Protein AF-A0A8J8E7D7-F1 (afdb_monomer)

pLDDT: mean 81.4, std 17.58, range [31.66, 97.69]

Radius of gyration: 29.43 Å; Cα contacts (8 Å, |Δi|>4): 633; chains: 1; bounding box: 63×83×94 Å

Solvent-accessible surface area (backbone atoms only — not comparable to full-atom values): 19821 Å² total; per-residue (Å²): 113,73,73,61,54,56,54,53,53,54,53,59,61,66,70,66,68,88,71,88,68,68,62,49,76,43,51,42,50,39,69,47,90,50,77,47,55,27,20,50,80,32,39,31,34,33,37,29,37,43,34,43,35,30,40,33,26,72,36,95,54,68,45,78,47,79,54,68,79,78,43,22,33,36,42,66,54,91,89,49,51,37,33,38,45,58,37,51,45,98,81,36,51,76,46,75,50,70,30,69,59,26,60,79,62,41,55,94,92,42,63,43,49,75,37,49,48,65,35,71,47,43,34,38,39,29,28,47,84,56,49,42,46,75,42,79,46,51,64,78,82,50,74,50,55,65,42,75,35,63,39,36,41,33,26,48,79,36,34,80,75,48,74,42,66,34,74,90,59,71,94,88,59,95,73,63,75,79,92,68,58,50,73,31,53,74,60,43,81,41,39,66,60,73,76,50,73,63,84,49,87,42,54,42,77,47,34,39,38,35,42,39,37,38,37,39,34,26,54,79,23,56,83,29,72,66,57,81,53,70,48,65,30,18,41,52,55,59,68,43,52,74,76,38,52,74,46,77,57,37,64,75,61,71,41,40,43,56,47,41,61,68,41,52,54,26,59,73,68,72,42,81,65,81,76,84,69,78,79,77,77,75,76,78,87,59,90,84,64,85,88,61,66,46,49,98,86,69,52,72,53,76,76,75,79,80,74,78,70,72,79,81,82,66,89,72,47,54,23,35,75,44,76,46,46,39,69,50,66,44,32,32,32,40,39,36,65,59,82,68,85,123

Foldseek 3Di:
DVVVVVVVVVVVVVVPDDDPFDKDKQFAFDADQLGFTDHRQQKWKWKKWKKKWKKWFQDQAKDWDFDDLLKWKWWPDDPRQFTKDWAQDPNNDIDIDGGPVQVVQDDPPTGTDMDGHGDITIMIIIRDPRSIDIFQWAHDADLQGQAQRWGMWIDTQLHTDDTDGDHPDDPPDPDRDDDDAEATGDADEDEPCNNRVPPDPRMDTFKMKIKMKMKMWSRSQAVGDVLPDKDWHKYFDRYHYPQKDKDDKPPDFPAKPLCCVQPVVCVVVVHDGPDPPPPPPPDPPPVPDDPDCADPVRDRNPDPPPPPPPPCSDDIGGMHTDIDRTMDMIMMMIIHGPVPPD

Secondary structure (DSSP, 8-state):
-HHHHHHHHHHHHHS-------EEEEESSEEETTTEEE-TTSEEEEEEEEEEEEEEE-SSS-EEEE--TTSEEEE-STTS--EEEEEE-TTS-EEEEE-HHHHTT-BTTB-EEEE-TT-EEEEEEEE-GGG-EEE-PPPP--TTTTTT-EEEEEEETTEEEEEEE-----TT-S--------B---PEEE-HHHH-----TTEEEEEEEEEEEEEEEEHHHHS-SS----EEEEEE-SEEESSSEEEEEESPPSEEHHHIIIIIHHHHTTPPPPP-----------TT----SB-TTS-BPPPPP------------EEEEEEESSEEEEEEEEEEETTS--

Sequence (342 aa):
MRRLLSILLLFTLLLSFPAFSLAQDYTLPGTLPGGMSYNNIGLLGEIMVDFNVTLVNTAPYPKYVLVNPRYDFRVLRGNGSEYLYNYRAPDGEIRGVVSRGLLSKSVNYLVGFWLAPYETVVVNFRITENASYTVPLLDYNSPCGDVGRLTKLTYSNGTLVSAVLNDNGGLDKLVCGSVYPQLINKPTFLSVRSMFPLLDRNIKVLKYEGLVDFRITNVPNYENDDKLFHVFFAVAQPIIFLDGRTYGYTPNYTMTYQEYLHKFVLEYSGNSGPERKAVNVTMPENSLFKLTNTLISGVKVGSPVKVERKPYNGPNFPVWVVFMGDRIDITYRVSWNNNSGR

Nearest PDB structures (foldseek):
  1cjd-assembly1_C  TM=1.864E-01  e=4.674E-01  Enterobacteria phage PRD1
  1gw8-assembly1_A-50  TM=2.367E-01  e=1.266E+00  Enterobacteria phage PRD1
  6q5u-assembly1_C  TM=1.565E-01  e=8.128E-01  Enterobacteria phage PR772
  2w46-assembly1_A  TM=1.579E-01  e=6.885E-01  Cellvibrio japonicus

Structure (mmCIF, N/CA/C/O backbone):
data_AF-A0A8J8E7D7-F1
#
_entry.id   AF-A0A8J8E7D7-F1
#
loop_
_atom_site.group_PDB
_atom_site.id
_atom_site.type_symbol
_atom_site.label_atom_id
_atom_site.label_alt_id
_atom_site.label_comp_id
_atom_site.label_asym_id
_atom_site.label_entity_id
_atom_site.label_seq_id
_atom_site.pdbx_PDB_ins_code
_atom_site.Cartn_x
_atom_site.Cartn_y
_atom_site.Cartn_z
_atom_site.occupancy
_atom_site.B_iso_or_equiv
_atom_site.auth_seq_id
_atom_site.auth_comp_id
_atom_site.auth_asym_id
_atom_site.auth_atom_id
_atom_site.pdbx_PDB_model_num
ATOM 1 N N . MET A 1 1 ? -25.289 -39.201 -50.300 1.00 52.03 1 MET A N 1
ATOM 2 C CA . MET A 1 1 ? -25.187 -38.786 -48.878 1.00 52.03 1 MET A CA 1
ATOM 3 C C . MET A 1 1 ? -23.752 -38.679 -48.348 1.00 52.03 1 MET A C 1
ATOM 5 O O . MET A 1 1 ? -23.483 -37.716 -47.650 1.00 52.03 1 MET A O 1
ATOM 9 N N . ARG A 1 2 ? -22.800 -39.566 -48.697 1.00 51.12 2 ARG A N 1
ATOM 10 C CA . ARG A 1 2 ? -21.407 -39.488 -48.187 1.00 51.12 2 ARG A CA 1
ATOM 11 C C . ARG A 1 2 ? -20.642 -38.191 -48.518 1.00 51.12 2 ARG A C 1
ATOM 13 O O . ARG A 1 2 ? -19.908 -37.712 -47.670 1.00 51.12 2 ARG A O 1
ATOM 20 N N . ARG A 1 3 ? -20.852 -37.579 -49.694 1.00 53.19 3 ARG A N 1
ATOM 21 C CA . ARG A 1 3 ? -20.178 -36.315 -50.073 1.00 53.19 3 ARG A CA 1
ATOM 22 C C . ARG A 1 3 ? -20.675 -35.075 -49.313 1.00 53.19 3 ARG A C 1
ATOM 24 O O . ARG A 1 3 ? -19.891 -34.167 -49.089 1.00 53.19 3 ARG A O 1
ATOM 31 N N . LEU A 1 4 ? -21.940 -35.054 -48.884 1.00 54.06 4 LEU A N 1
ATOM 32 C CA . LEU A 1 4 ? -22.502 -33.957 -48.079 1.00 54.06 4 LEU A CA 1
ATOM 33 C C . LEU A 1 4 ? -21.987 -33.997 -46.634 1.00 54.06 4 LEU A C 1
ATOM 35 O O . LEU A 1 4 ? -21.711 -32.952 -46.057 1.00 54.06 4 LEU A O 1
ATOM 39 N N . LEU A 1 5 ? -21.776 -35.200 -46.086 1.00 54.19 5 LEU A N 1
ATOM 40 C CA . LEU A 1 5 ? -21.228 -35.380 -44.740 1.00 54.19 5 LEU A CA 1
ATOM 41 C C . LEU A 1 5 ? -19.761 -34.923 -44.644 1.00 54.19 5 LEU A C 1
ATOM 43 O O . LEU A 1 5 ? -19.374 -34.321 -43.651 1.00 54.19 5 LEU A O 1
ATOM 47 N N . SER A 1 6 ? -18.958 -35.154 -45.691 1.00 54.75 6 SER A N 1
ATOM 48 C CA . SER A 1 6 ? -17.548 -34.733 -45.733 1.00 54.75 6 SER A CA 1
ATOM 49 C C . SER A 1 6 ? -17.367 -33.216 -45.835 1.00 54.75 6 SER A C 1
ATOM 51 O O . SER A 1 6 ? -16.409 -32.687 -45.284 1.00 54.75 6 SER A O 1
ATOM 53 N N . ILE A 1 7 ? -18.287 -32.508 -46.500 1.00 57.66 7 ILE A N 1
ATOM 54 C CA . ILE A 1 7 ? -18.253 -31.038 -46.597 1.00 57.66 7 ILE A CA 1
ATOM 55 C C . ILE A 1 7 ? -18.718 -30.406 -45.278 1.00 57.66 7 ILE A C 1
ATOM 57 O O . ILE A 1 7 ? -18.124 -29.429 -44.827 1.00 57.66 7 ILE A O 1
ATOM 61 N N . LEU A 1 8 ? -19.718 -31.002 -44.617 1.00 55.16 8 LEU A N 1
ATOM 62 C CA . LEU A 1 8 ? -20.184 -30.558 -43.301 1.00 55.16 8 LEU A CA 1
ATOM 63 C C . LEU A 1 8 ? -19.096 -30.730 -42.224 1.00 55.16 8 LEU A C 1
ATOM 65 O O . LEU A 1 8 ? -18.903 -29.833 -41.410 1.00 55.16 8 LEU A O 1
ATOM 69 N N . LEU A 1 9 ? -18.339 -31.837 -42.272 1.00 55.06 9 LEU A N 1
ATOM 70 C CA . LEU A 1 9 ? -17.216 -32.100 -41.362 1.00 55.06 9 LEU A CA 1
ATOM 71 C C . LEU A 1 9 ? -16.039 -31.134 -41.564 1.00 55.06 9 LEU A C 1
ATOM 73 O O . LEU A 1 9 ? -15.409 -30.734 -40.586 1.00 55.06 9 LEU A O 1
ATOM 77 N N . LEU A 1 10 ? -15.772 -30.716 -42.807 1.00 54.97 10 LEU A N 1
ATOM 78 C CA . LEU A 1 10 ? -14.751 -29.706 -43.104 1.00 54.97 10 LEU A CA 1
ATOM 79 C C . LEU A 1 10 ? -15.161 -28.318 -42.574 1.00 54.97 10 LEU A C 1
ATOM 81 O O . LEU A 1 10 ? -14.324 -27.585 -42.057 1.00 54.97 10 LEU A O 1
ATOM 85 N N . PHE A 1 11 ? -16.456 -27.982 -42.635 1.00 53.12 11 PHE 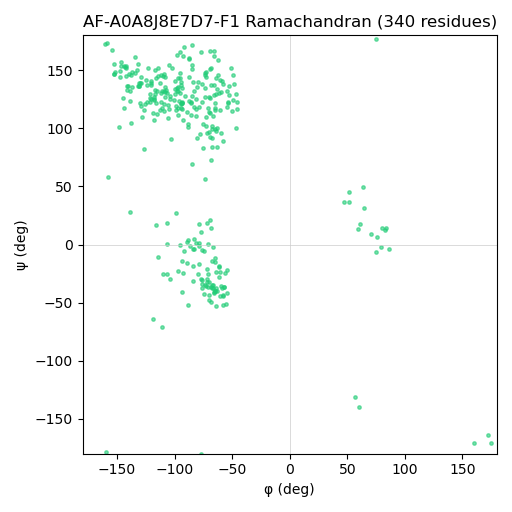A N 1
ATOM 86 C CA . PHE A 1 11 ? -16.992 -26.723 -42.104 1.00 53.12 11 PHE A CA 1
ATOM 87 C C . PHE A 1 11 ? -17.003 -26.684 -40.568 1.00 53.12 11 PHE A C 1
ATOM 89 O O . PHE A 1 11 ? -16.694 -25.648 -39.985 1.00 53.12 11 PHE A O 1
ATOM 96 N N . THR A 1 12 ? -17.276 -27.808 -39.896 1.00 54.78 12 THR A N 1
ATOM 97 C CA . THR A 1 12 ? -17.170 -27.892 -38.427 1.00 54.78 12 THR A CA 1
ATOM 98 C C . THR A 1 12 ? -15.726 -27.854 -37.924 1.00 54.78 12 THR A C 1
ATOM 100 O O . THR A 1 12 ? -15.502 -27.397 -36.809 1.00 54.78 12 THR A O 1
ATOM 103 N N . LEU A 1 13 ? -14.744 -28.267 -38.740 1.00 48.81 13 LEU A N 1
ATOM 104 C CA . LEU A 1 13 ? -13.317 -28.168 -38.400 1.00 48.81 13 LEU A CA 1
ATOM 105 C C . LEU A 1 13 ? -12.743 -26.754 -38.628 1.00 48.81 13 LEU A C 1
ATOM 107 O O . LEU A 1 13 ? -11.779 -26.362 -37.982 1.00 48.81 13 LEU A O 1
ATOM 111 N N . LEU A 1 14 ? -13.338 -25.970 -39.536 1.00 47.16 14 LEU A N 1
ATOM 112 C CA . LEU A 1 14 ? -12.972 -24.564 -39.772 1.00 47.16 14 LEU A CA 1
ATOM 113 C C . LEU A 1 14 ? -13.654 -23.592 -38.792 1.00 47.16 14 LEU A C 1
ATOM 115 O O . LEU A 1 14 ? -13.173 -22.479 -38.605 1.00 47.16 14 LEU A O 1
ATOM 119 N N . LEU A 1 15 ? -14.734 -24.014 -38.126 1.00 46.53 15 LEU A N 1
ATOM 120 C CA . LEU A 1 15 ? -15.390 -23.270 -37.040 1.00 46.53 15 LEU A CA 1
ATOM 121 C C . LEU A 1 15 ? -14.783 -23.546 -35.651 1.00 46.53 15 LEU A C 1
ATOM 123 O O . LEU A 1 15 ? -15.207 -22.936 -34.674 1.00 46.53 15 LEU A O 1
ATOM 127 N N . SER A 1 16 ? -13.777 -24.422 -35.551 1.00 39.81 16 SER A N 1
ATOM 128 C CA . SER A 1 16 ? -13.041 -24.703 -34.311 1.00 39.81 16 SER A CA 1
ATOM 129 C C . SER A 1 16 ? -11.707 -23.955 -34.205 1.00 39.81 16 SER A C 1
ATOM 131 O O . SER A 1 16 ? -10.795 -24.441 -33.542 1.00 39.81 16 SER A O 1
ATOM 133 N N . PHE A 1 17 ? -11.566 -22.790 -34.843 1.00 39.66 17 PHE A N 1
ATOM 134 C CA . PHE A 1 17 ? -10.469 -21.861 -34.556 1.00 39.66 17 PHE A CA 1
ATOM 135 C C . PHE A 1 17 ? -10.873 -20.909 -33.420 1.00 39.66 17 PHE A C 1
ATOM 137 O O . PHE A 1 17 ? -11.599 -19.947 -33.675 1.00 39.66 17 PHE A O 1
ATOM 144 N N . PRO A 1 18 ? -10.390 -21.083 -32.178 1.00 46.25 18 PRO A N 1
ATOM 145 C CA . PRO A 1 18 ? -10.288 -19.973 -31.256 1.00 46.25 18 PRO A CA 1
ATOM 146 C C . PRO A 1 18 ? -8.920 -19.329 -31.486 1.00 46.25 18 PRO A C 1
ATOM 148 O O . PRO A 1 18 ? -7.906 -19.842 -31.031 1.00 46.25 18 PRO A O 1
ATOM 151 N N . ALA A 1 19 ? -8.865 -18.220 -32.214 1.00 41.50 19 ALA A N 1
ATOM 152 C CA . ALA A 1 19 ? -7.701 -17.338 -32.155 1.00 41.50 19 ALA A CA 1
ATOM 153 C C . ALA A 1 19 ? -8.077 -15.932 -32.621 1.00 41.50 19 ALA A C 1
ATOM 155 O O . ALA A 1 19 ? -7.485 -15.382 -33.545 1.00 41.50 19 ALA A O 1
ATOM 156 N N . PHE A 1 20 ? -9.049 -15.310 -31.953 1.00 40.56 20 PHE A N 1
ATOM 157 C CA . PHE A 1 20 ? -8.938 -13.866 -31.781 1.00 40.56 20 PHE A CA 1
ATOM 158 C C . PHE A 1 20 ? -7.746 -13.642 -30.843 1.00 40.56 20 PHE A C 1
ATOM 160 O O . PHE A 1 20 ? -7.906 -13.584 -29.627 1.00 40.56 20 PHE A O 1
ATOM 167 N N . SER A 1 21 ? -6.535 -13.620 -31.404 1.00 46.03 21 SER A N 1
ATOM 168 C CA . SER A 1 21 ? -5.339 -13.178 -30.695 1.00 46.03 21 SER A CA 1
ATOM 169 C C . SER A 1 21 ? -5.467 -11.674 -30.497 1.00 46.03 21 SER A C 1
ATOM 171 O O . SER A 1 21 ? -5.217 -10.894 -31.418 1.00 46.03 21 SER A O 1
ATOM 173 N N . LEU A 1 22 ? -5.941 -11.258 -29.328 1.00 62.25 22 LEU A N 1
ATOM 174 C CA . LEU A 1 22 ? -5.962 -9.846 -28.976 1.00 62.25 22 LEU A CA 1
ATOM 175 C C . LEU A 1 22 ? -4.517 -9.408 -28.748 1.00 62.25 22 LEU A C 1
ATOM 177 O O . LEU A 1 22 ? -3.856 -9.892 -27.831 1.00 62.25 22 LEU A O 1
ATOM 181 N N . ALA A 1 23 ? -4.024 -8.519 -29.608 1.00 65.75 23 ALA A N 1
ATOM 182 C CA . ALA A 1 23 ? -2.790 -7.811 -29.322 1.00 65.75 23 ALA A CA 1
ATOM 183 C C . ALA A 1 23 ? -3.000 -6.943 -28.071 1.00 65.75 23 ALA A C 1
ATOM 185 O O . ALA A 1 23 ? -4.028 -6.271 -27.948 1.00 65.75 23 ALA A O 1
ATOM 186 N N . GLN A 1 24 ? -2.049 -6.979 -27.141 1.00 85.19 24 GLN A N 1
ATOM 187 C CA . GLN A 1 24 ? -2.062 -6.172 -25.925 1.00 85.19 24 GLN A CA 1
ATOM 188 C C . GLN A 1 24 ? -1.043 -5.043 -26.062 1.00 85.19 24 GLN A C 1
ATOM 190 O O . GLN A 1 24 ? 0.151 -5.283 -26.249 1.00 85.19 24 GLN A O 1
ATOM 195 N N . ASP A 1 25 ? -1.532 -3.809 -25.970 1.00 88.81 25 ASP A N 1
ATOM 196 C CA . ASP A 1 25 ? -0.723 -2.597 -26.050 1.00 88.81 25 ASP A CA 1
ATOM 197 C C . ASP A 1 25 ? -0.531 -1.990 -24.656 1.00 88.81 25 ASP A C 1
ATOM 199 O O . ASP A 1 25 ? -1.501 -1.691 -23.960 1.00 88.81 25 ASP A O 1
ATOM 203 N N . TYR A 1 26 ? 0.722 -1.725 -24.290 1.00 90.44 26 TYR A N 1
ATOM 204 C CA . TYR A 1 26 ? 1.092 -1.014 -23.067 1.00 90.44 26 TYR A CA 1
ATOM 205 C C . TYR A 1 26 ? 1.790 0.299 -23.421 1.00 90.44 26 TYR A C 1
ATOM 207 O O . TYR A 1 26 ? 2.827 0.301 -24.082 1.00 90.44 26 TYR A O 1
ATOM 215 N N . THR A 1 27 ? 1.245 1.425 -22.965 1.00 92.69 27 THR A N 1
ATOM 216 C CA . THR A 1 27 ? 1.877 2.753 -23.055 1.00 92.69 27 THR A CA 1
ATOM 217 C C . THR A 1 27 ? 2.534 3.100 -21.723 1.00 92.69 27 THR A C 1
ATOM 219 O O . THR A 1 27 ? 1.898 2.931 -20.691 1.00 92.69 27 THR A O 1
ATOM 222 N N . LEU A 1 28 ? 3.773 3.595 -21.723 1.00 92.06 28 LEU A N 1
ATOM 223 C CA . LEU A 1 28 ? 4.541 3.900 -20.510 1.00 92.06 28 LEU A CA 1
ATOM 224 C C . LEU A 1 28 ? 4.744 5.421 -20.340 1.00 92.06 28 LEU A C 1
ATOM 226 O O . LEU A 1 28 ? 5.360 6.030 -21.219 1.00 92.06 28 LEU A O 1
ATOM 230 N N . PRO A 1 29 ? 4.319 6.043 -19.217 1.00 92.94 29 PRO A N 1
ATOM 231 C CA . PRO A 1 29 ? 3.425 5.518 -18.173 1.00 92.94 29 PRO A CA 1
ATOM 232 C C . PRO A 1 29 ? 2.002 5.276 -18.700 1.00 92.94 29 PRO A C 1
ATOM 234 O O . PRO A 1 29 ? 1.632 5.775 -19.766 1.00 92.94 29 PRO A O 1
ATOM 237 N N . GLY A 1 30 ? 1.182 4.547 -17.942 1.00 91.62 30 GLY A N 1
ATOM 238 C CA . GLY A 1 30 ? -0.158 4.188 -18.401 1.00 91.62 30 GLY A CA 1
ATOM 239 C C . GLY A 1 30 ? -1.125 3.790 -17.296 1.00 91.62 30 GLY A C 1
ATOM 240 O O . GLY A 1 30 ? -0.815 3.821 -16.103 1.00 91.62 30 GLY A O 1
ATOM 241 N N . THR A 1 31 ? -2.338 3.439 -17.713 1.00 89.94 31 THR A N 1
ATOM 242 C CA . THR A 1 31 ? -3.434 3.037 -16.831 1.00 89.94 31 THR A CA 1
ATOM 243 C C . THR A 1 31 ? -4.052 1.727 -17.302 1.00 89.94 31 THR A C 1
ATOM 245 O O . THR A 1 31 ? -4.231 1.488 -18.494 1.00 89.94 31 THR A O 1
ATOM 248 N N . LEU A 1 32 ? -4.371 0.863 -16.345 1.00 85.31 32 LEU A N 1
ATOM 249 C CA . LEU A 1 32 ? -5.137 -0.359 -16.549 1.00 85.31 32 LEU A CA 1
ATOM 250 C C . LEU A 1 32 ? -6.646 -0.078 -16.444 1.00 85.31 32 LEU A C 1
ATOM 252 O O . LEU A 1 32 ? -7.052 0.918 -15.823 1.00 85.31 32 LEU A O 1
ATOM 256 N N . PRO A 1 33 ? -7.496 -0.975 -16.983 1.00 77.00 33 PRO A N 1
ATOM 257 C CA . PRO A 1 33 ? -8.929 -0.961 -16.705 1.00 77.00 33 PRO A CA 1
ATOM 258 C C . PRO A 1 33 ? -9.211 -0.859 -15.197 1.00 77.00 33 PRO A C 1
ATOM 260 O O . PRO A 1 33 ? -8.538 -1.483 -14.376 1.00 77.00 33 PRO A O 1
ATOM 263 N N . GLY A 1 34 ? -10.190 -0.035 -14.813 1.00 71.50 34 GLY A N 1
ATOM 264 C CA . GLY A 1 34 ? -10.482 0.255 -13.403 1.00 71.50 34 GLY A CA 1
ATOM 265 C C . GLY A 1 34 ? -9.617 1.350 -12.765 1.00 71.50 34 GLY A C 1
ATOM 266 O O . GLY A 1 34 ? -9.619 1.481 -11.541 1.00 71.50 34 GLY A O 1
ATOM 267 N N . GLY A 1 35 ? -8.894 2.139 -13.570 1.00 79.00 35 GLY A N 1
ATOM 268 C CA . GLY A 1 35 ? -8.241 3.383 -13.139 1.00 79.00 35 GLY A CA 1
ATOM 269 C C . GLY A 1 35 ? -6.915 3.205 -12.397 1.00 79.00 35 GLY A C 1
ATOM 270 O O . GLY A 1 35 ? -6.439 4.146 -11.766 1.00 79.00 35 GLY A O 1
ATOM 271 N N . MET A 1 36 ? -6.314 2.015 -12.450 1.00 85.12 36 MET A N 1
ATOM 272 C CA . MET A 1 36 ? -5.041 1.730 -11.785 1.00 85.12 36 MET A CA 1
ATOM 273 C C . MET A 1 36 ? -3.878 2.200 -12.659 1.00 85.12 36 MET A C 1
ATOM 275 O O . MET A 1 36 ? -3.712 1.719 -13.775 1.00 85.12 36 MET A O 1
ATOM 279 N N . SER A 1 37 ? -3.076 3.143 -12.170 1.00 91.75 37 SER A N 1
ATOM 280 C CA . SER A 1 37 ? -1.935 3.698 -12.907 1.00 91.75 37 SER A CA 1
ATOM 281 C C . SER A 1 37 ? -0.628 2.982 -12.574 1.00 91.75 37 SER A C 1
ATOM 283 O O . SER A 1 37 ? -0.348 2.742 -11.397 1.00 91.75 37 SER A O 1
ATOM 285 N N . TYR A 1 38 ? 0.202 2.746 -13.585 1.00 94.62 38 TYR A N 1
ATOM 286 C CA . TYR A 1 38 ? 1.594 2.322 -13.438 1.00 94.62 38 TYR A CA 1
ATOM 287 C C . TYR A 1 38 ? 2.549 3.408 -13.951 1.00 94.62 38 TYR A C 1
ATOM 289 O O . TYR A 1 38 ? 2.192 4.214 -14.813 1.00 94.62 38 TYR A O 1
ATOM 297 N N . ASN A 1 39 ? 3.761 3.452 -13.396 1.00 94.81 39 ASN A N 1
ATOM 298 C CA . ASN A 1 39 ? 4.737 4.501 -13.699 1.00 94.81 39 ASN A CA 1
ATOM 299 C C . ASN A 1 39 ? 5.428 4.304 -15.067 1.00 94.81 39 ASN A C 1
ATOM 301 O O . ASN A 1 39 ? 5.186 3.337 -15.792 1.00 94.81 39 ASN A O 1
ATOM 305 N N . ASN A 1 40 ? 6.333 5.215 -15.420 1.00 93.31 40 ASN A N 1
ATOM 306 C CA . ASN A 1 40 ? 7.055 5.229 -16.698 1.00 93.31 40 ASN A CA 1
ATOM 307 C C . ASN A 1 40 ? 8.039 4.063 -16.939 1.00 93.31 40 ASN A C 1
ATOM 309 O O . ASN A 1 40 ? 8.652 4.004 -18.004 1.00 93.31 40 ASN A O 1
ATOM 313 N N . ILE A 1 41 ? 8.202 3.150 -15.978 1.00 92.69 41 ILE A N 1
ATOM 314 C CA . ILE A 1 41 ? 8.938 1.885 -16.139 1.00 92.69 41 ILE A CA 1
ATOM 315 C C . ILE A 1 41 ? 8.022 0.663 -15.976 1.00 92.69 41 ILE A C 1
ATOM 317 O O . ILE A 1 41 ? 8.503 -0.448 -15.785 1.00 92.69 41 ILE A O 1
ATOM 321 N N . GLY A 1 42 ? 6.701 0.861 -16.057 1.00 93.50 42 GLY A N 1
ATOM 322 C CA . GLY A 1 42 ? 5.712 -0.217 -16.074 1.00 93.50 42 GLY A CA 1
ATOM 323 C C . GLY A 1 42 ? 5.334 -0.767 -14.699 1.00 93.50 42 GLY A C 1
ATOM 324 O O . GLY A 1 42 ? 4.704 -1.819 -14.632 1.00 93.50 42 GLY A O 1
ATOM 325 N N . LEU A 1 43 ? 5.698 -0.098 -13.600 1.00 96.12 43 LEU A N 1
ATOM 326 C CA . LEU A 1 43 ? 5.451 -0.615 -12.255 1.00 96.12 43 LEU A CA 1
ATOM 327 C C . LEU A 1 43 ? 4.117 -0.147 -11.684 1.00 96.12 43 LEU A C 1
ATOM 329 O O . LEU A 1 43 ? 3.852 1.054 -11.598 1.00 96.12 43 LEU A O 1
ATOM 333 N N . LEU A 1 44 ? 3.326 -1.111 -11.220 1.00 95.62 44 LEU A N 1
ATOM 334 C CA . LEU A 1 44 ? 2.114 -0.914 -10.432 1.00 95.62 44 LEU A CA 1
ATOM 335 C C . LEU A 1 44 ? 2.382 -1.312 -8.980 1.00 95.62 44 LEU A C 1
ATOM 337 O O . LEU A 1 44 ? 2.893 -2.402 -8.733 1.00 95.62 44 LEU A O 1
ATOM 341 N N . GLY A 1 45 ? 2.024 -0.446 -8.030 1.00 95.38 45 GLY A N 1
ATOM 342 C CA . GLY A 1 45 ? 2.104 -0.725 -6.597 1.00 95.38 45 GLY A CA 1
ATOM 343 C C . GLY A 1 45 ? 0.721 -0.935 -5.987 1.00 95.38 45 GLY A C 1
ATOM 344 O O . GLY A 1 45 ? -0.182 -0.125 -6.195 1.00 95.38 45 GLY A O 1
ATOM 345 N N . GLU A 1 46 ? 0.564 -1.981 -5.186 1.00 94.75 46 GLU A N 1
ATOM 346 C CA . GLU A 1 46 ? -0.699 -2.364 -4.558 1.00 94.75 46 GLU A CA 1
ATOM 347 C C . GLU A 1 46 ? -0.483 -2.759 -3.101 1.00 94.75 46 GLU A C 1
ATOM 349 O O . GLU A 1 46 ? 0.438 -3.503 -2.778 1.00 94.75 46 GLU A O 1
ATOM 354 N N . ILE A 1 47 ? -1.346 -2.277 -2.209 1.00 94.44 47 ILE A N 1
ATOM 355 C CA . ILE A 1 47 ? -1.342 -2.666 -0.800 1.00 94.44 47 ILE A CA 1
ATOM 356 C C . ILE A 1 47 ? -2.579 -3.494 -0.486 1.00 94.44 47 ILE A C 1
ATOM 358 O O . ILE A 1 47 ? -3.716 -3.079 -0.743 1.00 94.44 47 ILE A O 1
ATOM 362 N N . MET A 1 48 ? -2.329 -4.610 0.183 1.00 95.38 48 MET A N 1
ATOM 363 C CA . MET A 1 48 ? -3.309 -5.420 0.881 1.00 95.38 48 MET A CA 1
ATOM 364 C C . MET A 1 48 ? -3.008 -5.376 2.378 1.00 95.38 48 MET A C 1
ATOM 366 O O . MET A 1 48 ? -1.856 -5.300 2.813 1.00 95.38 48 MET A O 1
ATOM 370 N N . VAL A 1 49 ? -4.059 -5.406 3.191 1.00 94.69 49 VAL A N 1
ATOM 371 C CA . VAL A 1 49 ? -3.923 -5.423 4.651 1.00 94.69 49 VAL A CA 1
ATOM 372 C C . VAL A 1 49 ? -4.890 -6.417 5.265 1.00 94.69 49 VAL A C 1
ATOM 374 O O . VAL A 1 49 ? -5.995 -6.600 4.763 1.00 94.69 49 VAL A O 1
ATOM 377 N N . ASP A 1 50 ? -4.493 -7.019 6.379 1.00 95.94 50 ASP A N 1
ATOM 378 C CA . ASP A 1 50 ? -5.361 -7.831 7.230 1.00 95.94 50 ASP A CA 1
ATOM 379 C C . ASP A 1 50 ? -5.071 -7.491 8.692 1.00 95.94 50 ASP A C 1
ATOM 381 O O . ASP A 1 50 ? -4.031 -7.879 9.228 1.00 95.94 50 ASP A O 1
ATOM 385 N N . PHE A 1 51 ? -5.967 -6.735 9.327 1.00 95.00 51 PHE A N 1
ATOM 386 C CA . PHE A 1 51 ? -5.834 -6.275 10.705 1.00 95.00 51 PHE A CA 1
ATOM 387 C C . PHE A 1 51 ? -6.937 -6.831 11.592 1.00 95.00 51 PHE A C 1
ATOM 389 O O . PHE A 1 51 ? -8.120 -6.697 11.302 1.00 95.00 51 PHE A O 1
ATOM 396 N N . ASN A 1 52 ? -6.555 -7.342 12.754 1.00 96.00 52 ASN A N 1
ATOM 397 C CA . ASN A 1 52 ? -7.452 -7.539 13.878 1.00 96.00 52 ASN A CA 1
ATOM 398 C C . ASN A 1 52 ? -7.339 -6.349 14.817 1.00 96.00 52 ASN A C 1
ATOM 400 O O . ASN A 1 52 ? -6.259 -6.039 15.317 1.00 96.00 52 ASN A O 1
ATOM 404 N N . VAL A 1 53 ? -8.466 -5.700 15.075 1.00 94.81 53 VAL A N 1
ATOM 405 C CA . VAL A 1 53 ? -8.556 -4.503 15.906 1.00 94.81 53 VAL A CA 1
ATOM 406 C C . VAL A 1 53 ? -9.483 -4.794 17.071 1.00 94.81 53 VAL A C 1
ATOM 408 O O . VAL A 1 53 ? -10.629 -5.190 16.879 1.00 94.81 53 VAL A O 1
ATOM 411 N N . THR A 1 54 ? -9.001 -4.582 18.288 1.00 94.88 54 THR A N 1
ATOM 412 C CA . THR A 1 54 ? -9.806 -4.697 19.502 1.00 94.88 54 THR A CA 1
ATOM 413 C C . THR A 1 54 ? -10.368 -3.331 19.868 1.00 94.88 54 THR A C 1
ATOM 415 O O . THR A 1 54 ? -9.614 -2.406 20.184 1.00 94.88 54 THR A O 1
ATOM 418 N N . LEU A 1 55 ? -11.692 -3.217 19.841 1.00 93.56 55 LEU A N 1
ATOM 419 C CA . LEU A 1 55 ? -12.442 -2.019 20.198 1.00 93.56 55 LEU A CA 1
ATOM 420 C C . LEU A 1 55 ? -13.196 -2.251 21.504 1.00 93.56 55 LEU A C 1
ATOM 422 O O . LEU A 1 55 ? -13.693 -3.349 21.746 1.00 93.56 55 LEU A O 1
ATOM 426 N N . VAL A 1 56 ? -13.322 -1.206 22.317 1.00 94.12 56 VAL A N 1
ATOM 427 C CA . VAL A 1 56 ? -14.161 -1.211 23.517 1.00 94.12 56 VAL A CA 1
ATOM 428 C C . VAL A 1 56 ? -15.086 -0.002 23.531 1.00 94.12 56 VAL A C 1
ATOM 430 O O . VAL A 1 56 ? -14.661 1.108 23.204 1.00 94.12 56 VAL A O 1
ATOM 433 N N . ASN A 1 57 ? -16.337 -0.217 23.932 1.00 95.00 57 ASN A N 1
ATOM 434 C CA . ASN A 1 57 ? -17.267 0.850 24.280 1.00 95.00 57 ASN A CA 1
ATOM 435 C C . ASN A 1 57 ? -17.276 1.045 25.797 1.00 95.00 57 ASN A C 1
ATOM 437 O O . ASN A 1 57 ? -17.775 0.199 26.522 1.00 95.00 57 ASN A O 1
ATOM 441 N N . THR A 1 58 ? -16.762 2.163 26.301 1.00 94.69 58 THR A N 1
ATOM 442 C CA . THR A 1 58 ? -16.731 2.459 27.741 1.00 94.69 58 THR A CA 1
ATOM 443 C C . THR A 1 58 ? -17.978 3.192 28.246 1.00 94.69 58 THR A C 1
ATOM 445 O O . THR A 1 58 ? -18.020 3.570 29.416 1.00 94.69 58 THR A O 1
ATOM 448 N N . ALA A 1 59 ? -18.972 3.451 27.390 1.00 94.19 59 ALA A N 1
ATOM 449 C CA . ALA A 1 59 ? -20.204 4.136 27.776 1.00 94.19 59 ALA A CA 1
ATOM 450 C C . ALA A 1 59 ? -21.247 3.166 28.371 1.00 94.19 59 ALA A C 1
ATOM 452 O O . ALA A 1 59 ? -21.283 1.996 27.985 1.00 94.19 59 ALA A O 1
ATOM 453 N N . PRO A 1 60 ? -22.174 3.660 29.219 1.00 95.88 60 PRO A N 1
ATOM 454 C CA . PRO A 1 60 ? -23.306 2.880 29.731 1.00 95.88 60 PRO A CA 1
ATOM 455 C C . PRO A 1 60 ? -24.452 2.698 28.714 1.00 95.88 60 PRO A C 1
ATOM 457 O O . PRO A 1 60 ? -25.539 2.263 29.080 1.00 95.88 60 PRO A O 1
ATOM 460 N N . TYR A 1 61 ? -24.248 3.044 27.442 1.00 95.06 61 TYR A N 1
ATOM 461 C CA . TYR A 1 61 ? -25.254 2.952 26.381 1.00 95.06 61 TYR A CA 1
ATOM 462 C C . TYR A 1 61 ? -24.604 2.498 25.060 1.00 95.06 61 TYR A C 1
ATOM 464 O O . TYR A 1 61 ? -23.394 2.689 24.873 1.00 95.06 61 TYR A O 1
ATOM 472 N N . PRO A 1 62 ? -25.368 1.856 24.154 1.00 94.94 62 PRO A N 1
ATOM 473 C CA . PRO A 1 62 ? -24.821 1.333 22.911 1.00 94.94 62 PRO A CA 1
ATOM 474 C C . PRO A 1 62 ? -24.380 2.450 21.957 1.00 94.94 62 PRO A C 1
ATOM 476 O O . PRO A 1 62 ? -24.927 3.556 21.959 1.00 94.94 62 PRO A O 1
ATOM 479 N N . LYS A 1 63 ? -23.392 2.145 21.116 1.00 94.12 63 LYS A N 1
ATOM 480 C CA . LYS A 1 63 ? -22.806 3.072 20.139 1.00 94.12 63 LYS A CA 1
ATOM 481 C C . LYS A 1 63 ? -22.739 2.427 18.764 1.00 94.12 63 LYS A C 1
ATOM 483 O O . LYS A 1 63 ? -22.373 1.261 18.658 1.00 94.12 63 LYS A O 1
ATOM 488 N N . TYR A 1 64 ? -23.056 3.184 17.720 1.00 93.25 64 TYR A N 1
ATOM 489 C CA . TYR A 1 64 ? -22.911 2.724 16.341 1.00 93.25 64 TYR A CA 1
ATOM 490 C C . TYR A 1 64 ? -21.559 3.170 15.783 1.00 93.25 64 TYR A C 1
ATOM 492 O O . TYR A 1 64 ? -21.265 4.365 15.750 1.00 93.25 64 TYR A O 1
ATOM 500 N N . VAL A 1 65 ? -20.728 2.214 15.371 1.00 92.38 65 VAL A N 1
ATOM 501 C CA . VAL A 1 65 ? -19.408 2.469 14.788 1.00 92.38 65 VAL A CA 1
ATOM 502 C C . VAL A 1 65 ? -19.522 2.398 13.274 1.00 92.38 65 VAL A C 1
ATOM 504 O O . VAL A 1 65 ? -19.821 1.342 12.717 1.00 92.38 65 VAL A O 1
ATOM 507 N N . LEU A 1 66 ? -19.273 3.530 12.617 1.00 91.75 66 LEU A N 1
ATOM 508 C CA . LEU A 1 66 ? -19.201 3.616 11.163 1.00 91.75 66 LEU A CA 1
ATOM 509 C C . LEU A 1 66 ? -17.880 3.044 10.664 1.00 91.75 66 LEU A C 1
ATOM 511 O O . LEU A 1 66 ? -16.820 3.309 11.233 1.00 91.75 66 LEU A O 1
ATOM 515 N N . VAL A 1 67 ? -17.956 2.284 9.577 1.00 89.06 67 VAL A N 1
ATOM 516 C CA . VAL A 1 67 ? -16.789 1.665 8.952 1.00 89.06 67 VAL A CA 1
ATOM 517 C C . VAL A 1 67 ? -16.551 2.301 7.593 1.00 89.06 67 VAL A C 1
ATOM 519 O O . VAL A 1 67 ? -17.490 2.548 6.840 1.00 89.06 67 VAL A O 1
ATOM 522 N N . ASN A 1 68 ? -15.284 2.556 7.270 1.00 88.75 68 ASN A N 1
ATOM 523 C CA . ASN A 1 68 ? -14.905 2.965 5.926 1.00 88.75 68 ASN A CA 1
ATOM 524 C C . ASN A 1 68 ? -15.204 1.804 4.953 1.00 88.75 68 ASN A C 1
ATOM 526 O O . ASN A 1 68 ? -14.576 0.751 5.086 1.00 88.75 68 ASN A O 1
ATOM 530 N N . PRO A 1 69 ? -16.111 1.983 3.972 1.00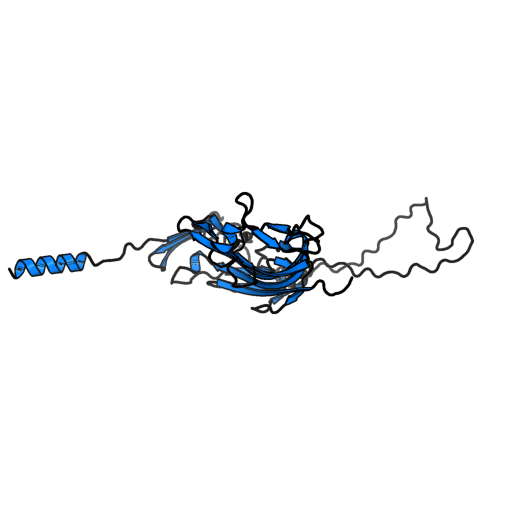 84.81 69 PRO A N 1
ATOM 531 C CA . PRO A 1 69 ? -16.548 0.909 3.079 1.00 84.81 69 PRO A CA 1
ATOM 532 C C . PRO A 1 69 ? -15.429 0.375 2.178 1.00 84.81 69 PRO A C 1
ATOM 534 O O . PRO A 1 69 ? -15.593 -0.675 1.567 1.00 84.81 69 PRO A O 1
ATOM 537 N N . ARG A 1 70 ? -14.276 1.058 2.117 1.00 86.75 70 ARG A N 1
ATOM 538 C CA . ARG A 1 70 ? -13.085 0.556 1.428 1.00 86.75 70 ARG A CA 1
ATOM 539 C C . ARG A 1 70 ? -12.548 -0.744 2.027 1.00 86.75 70 ARG A C 1
ATOM 541 O O . ARG A 1 70 ? -11.897 -1.501 1.316 1.00 86.75 70 ARG A O 1
ATOM 548 N N . TYR A 1 71 ? -12.779 -0.969 3.316 1.00 90.38 71 TYR A N 1
ATOM 549 C CA . TYR A 1 71 ? -12.335 -2.173 4.001 1.00 90.38 71 TYR A CA 1
ATOM 550 C C . TYR A 1 71 ? -13.441 -3.214 3.991 1.00 90.38 71 TYR A C 1
ATOM 552 O O . TYR A 1 71 ? -14.583 -2.933 4.355 1.00 90.38 71 TYR A O 1
ATOM 560 N N . ASP A 1 72 ? -13.063 -4.443 3.677 1.00 94.19 72 ASP A N 1
ATOM 561 C CA . ASP A 1 72 ? -13.817 -5.602 4.120 1.00 94.19 72 ASP A CA 1
ATOM 562 C C . ASP A 1 72 ? -13.745 -5.624 5.640 1.00 94.19 72 ASP A C 1
ATOM 564 O O . ASP A 1 72 ? -12.705 -5.306 6.229 1.00 94.19 72 ASP A O 1
ATOM 568 N N . PHE A 1 73 ? -14.825 -6.021 6.296 1.00 95.00 73 PHE A N 1
ATOM 569 C CA . PHE A 1 73 ? -14.748 -6.236 7.726 1.00 95.00 73 PHE A CA 1
ATOM 570 C C . PHE A 1 73 ? -15.641 -7.363 8.200 1.00 95.00 73 PHE A C 1
ATOM 572 O O . PHE A 1 73 ? -16.681 -7.667 7.616 1.00 95.00 73 PHE A O 1
ATOM 579 N N . ARG A 1 74 ? -15.237 -7.958 9.318 1.00 95.38 74 ARG A N 1
ATOM 580 C CA . ARG A 1 74 ? -16.016 -8.951 10.042 1.00 95.38 74 ARG A CA 1
ATOM 581 C C . ARG A 1 74 ? -15.912 -8.696 11.532 1.00 95.38 74 ARG A C 1
ATOM 583 O O . ARG A 1 74 ? -14.819 -8.699 12.099 1.00 95.38 74 ARG A O 1
ATOM 590 N N . VAL A 1 75 ? -17.058 -8.517 12.174 1.00 95.31 75 VAL A N 1
ATOM 591 C CA . VAL A 1 75 ? -17.133 -8.424 13.632 1.00 95.31 75 VAL A CA 1
ATOM 592 C C . VAL A 1 75 ? -17.055 -9.841 14.197 1.00 95.31 75 VAL A C 1
ATOM 594 O O . VAL A 1 75 ? -17.905 -10.688 13.913 1.00 95.31 75 VAL A O 1
ATOM 597 N N . LEU A 1 76 ? -16.019 -10.122 14.986 1.00 93.56 76 LEU A N 1
ATOM 598 C CA . LEU A 1 76 ? -15.760 -11.444 15.553 1.00 93.56 76 LEU A CA 1
ATOM 599 C C . LEU A 1 76 ? -16.547 -11.625 16.857 1.00 93.56 76 LEU A C 1
ATOM 601 O O . LEU A 1 76 ? -15.980 -11.662 17.947 1.00 93.56 76 LEU A O 1
ATOM 605 N N . ARG A 1 77 ? -17.877 -11.718 16.743 1.00 90.44 77 ARG A N 1
ATOM 606 C CA . ARG A 1 77 ? -18.778 -12.046 17.859 1.00 90.44 77 ARG A CA 1
ATOM 607 C C . ARG A 1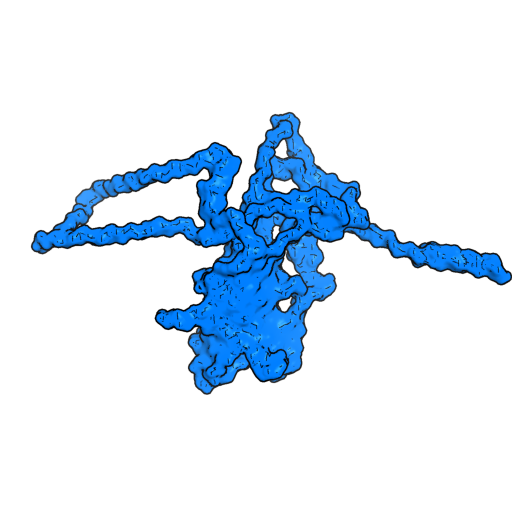 77 ? -19.951 -12.914 17.411 1.00 90.44 77 ARG A C 1
ATOM 609 O O . ARG A 1 77 ? -20.379 -12.856 16.255 1.00 90.44 77 ARG A O 1
ATOM 616 N N . GLY A 1 78 ? -20.497 -13.695 18.343 1.00 82.62 78 GLY A N 1
ATOM 617 C CA . GLY A 1 78 ? -21.623 -14.594 18.080 1.00 82.62 78 GLY A CA 1
ATOM 618 C C . GLY A 1 78 ? -21.320 -15.583 16.949 1.00 82.62 78 GLY A C 1
ATOM 619 O O . GLY A 1 78 ? -20.261 -16.200 16.924 1.00 82.62 78 GLY A O 1
ATOM 620 N N . ASN A 1 79 ? -22.234 -15.704 15.985 1.00 82.94 79 ASN A N 1
ATOM 621 C CA . ASN A 1 79 ? -22.067 -16.557 14.802 1.00 82.94 79 ASN A CA 1
ATOM 622 C C . ASN A 1 79 ? -21.265 -15.896 13.658 1.00 82.94 79 ASN A C 1
ATOM 624 O O . ASN A 1 79 ? -21.172 -16.458 12.568 1.00 82.94 79 ASN A O 1
ATOM 628 N N . GLY A 1 80 ? -20.716 -14.692 13.864 1.00 84.00 80 GLY A N 1
ATOM 629 C CA . GLY A 1 80 ? -19.942 -13.973 12.851 1.00 84.00 80 GLY A CA 1
ATOM 630 C C . GLY A 1 80 ? -20.755 -13.565 11.618 1.00 84.00 80 GLY A C 1
ATOM 631 O O . GLY A 1 80 ? -20.195 -13.528 10.522 1.00 84.00 80 GLY A O 1
ATOM 632 N N . SER A 1 81 ? -22.053 -13.294 11.797 1.00 88.44 81 SER A N 1
ATOM 633 C CA . SER A 1 81 ? -23.001 -12.865 10.751 1.00 88.44 81 SER A CA 1
ATOM 634 C C . SER A 1 81 ? -22.954 -11.370 10.416 1.00 88.44 81 SER A C 1
ATOM 636 O O . SER A 1 81 ? -23.730 -10.912 9.583 1.00 88.44 81 SER A O 1
ATOM 638 N N . GLU A 1 82 ? -22.064 -10.614 11.060 1.00 93.06 82 GLU A N 1
ATOM 639 C CA . GLU A 1 82 ? -21.853 -9.184 10.836 1.00 93.06 82 GLU A CA 1
ATOM 640 C C . GLU A 1 82 ? -20.582 -8.988 10.011 1.00 93.06 82 GLU A C 1
ATOM 642 O O . GLU A 1 82 ? -19.473 -8.918 10.548 1.00 93.06 82 GLU A O 1
ATOM 647 N N . TYR A 1 83 ? -20.753 -8.953 8.691 1.00 94.12 83 TYR A N 1
ATOM 648 C CA . TYR A 1 83 ? -19.652 -8.759 7.755 1.00 94.12 83 TYR A CA 1
ATOM 649 C C . TYR A 1 83 ? -20.041 -7.968 6.502 1.00 94.12 83 TYR A C 1
ATOM 651 O O . TYR A 1 83 ? -21.210 -7.952 6.088 1.00 94.12 83 TYR A O 1
ATOM 659 N N . LEU A 1 84 ? -19.015 -7.372 5.898 1.00 94.00 84 LEU A N 1
ATOM 660 C CA . LEU A 1 84 ? -18.981 -6.802 4.556 1.00 94.00 84 LEU A CA 1
ATOM 661 C C . LEU A 1 84 ? -17.728 -7.328 3.850 1.00 94.00 84 LEU A C 1
ATOM 663 O O . LEU A 1 84 ? -16.656 -7.353 4.453 1.00 94.00 84 LEU A O 1
ATOM 667 N N . TYR A 1 85 ? -17.856 -7.726 2.586 1.00 93.19 85 TYR A N 1
ATOM 668 C CA . TYR A 1 85 ? -16.706 -8.004 1.724 1.00 93.19 85 TYR A CA 1
ATOM 669 C C . TYR A 1 85 ? -16.840 -7.252 0.405 1.00 93.19 85 TYR A C 1
ATOM 671 O O . TYR A 1 85 ? -17.944 -7.109 -0.119 1.00 93.19 85 TYR A O 1
ATOM 679 N N . ASN A 1 86 ? -15.726 -6.783 -0.135 1.00 92.38 86 ASN A N 1
ATOM 680 C CA . ASN A 1 86 ? -15.657 -6.072 -1.394 1.00 92.38 86 ASN A CA 1
ATOM 681 C C . ASN A 1 86 ? -15.147 -6.986 -2.509 1.00 92.38 86 ASN A C 1
ATOM 683 O O . ASN A 1 86 ? -14.393 -7.934 -2.288 1.00 92.38 86 ASN A O 1
ATOM 687 N N . TYR A 1 87 ? -15.558 -6.683 -3.732 1.00 89.06 87 TYR A N 1
ATOM 688 C CA . TYR A 1 87 ? -15.036 -7.296 -4.946 1.00 89.06 87 TYR A CA 1
ATOM 689 C C . TYR A 1 87 ? -14.943 -6.248 -6.053 1.00 89.06 87 TYR A C 1
ATOM 691 O O . TYR A 1 87 ? -15.713 -5.283 -6.073 1.00 89.06 87 TYR A O 1
ATOM 699 N N . ARG A 1 88 ? -14.007 -6.441 -6.983 1.00 85.25 88 ARG A N 1
ATOM 700 C CA . ARG A 1 88 ? -13.914 -5.641 -8.203 1.00 85.25 88 ARG A CA 1
ATOM 701 C C . ARG A 1 88 ? -14.825 -6.237 -9.267 1.00 85.25 88 ARG A C 1
ATOM 703 O O . ARG A 1 88 ? -14.716 -7.416 -9.598 1.00 85.25 88 ARG A O 1
ATOM 710 N N . ALA A 1 89 ? -15.752 -5.432 -9.764 1.00 86.31 89 ALA A N 1
ATOM 711 C CA . ALA A 1 89 ? -16.621 -5.797 -10.869 1.00 86.31 89 ALA A CA 1
ATOM 712 C C . ALA A 1 89 ? -15.866 -5.700 -12.216 1.00 86.31 89 ALA A C 1
ATOM 714 O O . ALA A 1 89 ? -14.784 -5.111 -12.271 1.00 86.31 89 ALA A O 1
ATOM 715 N N . PRO A 1 90 ? -16.398 -6.277 -13.314 1.00 82.00 90 PRO A N 1
ATOM 716 C CA . PRO A 1 90 ? -15.736 -6.253 -14.626 1.00 82.00 90 PRO A CA 1
ATOM 717 C C . PRO A 1 90 ? -15.493 -4.848 -15.199 1.00 82.00 90 PRO A C 1
ATOM 719 O O . PRO A 1 90 ? -14.602 -4.666 -16.020 1.00 82.00 90 PRO A O 1
ATOM 722 N N . ASP A 1 91 ? -16.270 -3.857 -14.759 1.00 81.31 91 ASP A N 1
ATOM 723 C CA . ASP A 1 91 ? -16.090 -2.432 -15.073 1.00 81.31 91 ASP A CA 1
ATOM 724 C C . ASP A 1 91 ? -14.940 -1.777 -14.278 1.00 81.31 91 ASP A C 1
ATOM 726 O O . ASP A 1 91 ? -14.596 -0.619 -14.505 1.00 81.31 91 ASP A O 1
ATOM 730 N N . GLY A 1 92 ? -14.322 -2.521 -13.359 1.00 77.06 92 GLY A N 1
ATOM 731 C CA . GLY A 1 92 ? -13.245 -2.063 -12.496 1.00 77.06 92 GLY A CA 1
ATOM 732 C C . GLY A 1 92 ? -13.715 -1.379 -11.213 1.00 77.06 92 GLY A C 1
ATOM 733 O O . GLY A 1 92 ? -12.865 -1.070 -10.372 1.00 77.06 92 GLY A O 1
ATOM 734 N N . GLU A 1 93 ? -15.023 -1.181 -11.017 1.00 84.06 93 GLU A N 1
ATOM 735 C CA . GLU A 1 93 ? -15.565 -0.583 -9.798 1.00 84.06 93 GLU A CA 1
ATOM 736 C C . GLU A 1 93 ? -15.512 -1.557 -8.620 1.00 84.06 93 GLU A C 1
ATOM 738 O O . GLU A 1 93 ? -15.698 -2.767 -8.762 1.00 84.06 93 GLU A O 1
ATOM 743 N N . ILE A 1 94 ? -15.288 -1.020 -7.421 1.00 84.88 94 ILE A N 1
ATOM 744 C CA . ILE A 1 94 ? -15.277 -1.812 -6.190 1.00 84.88 94 ILE A CA 1
ATOM 745 C C . ILE A 1 94 ? -16.661 -1.762 -5.558 1.00 84.88 94 ILE A C 1
ATOM 747 O O . ILE A 1 94 ? -17.173 -0.690 -5.236 1.00 84.88 94 ILE A O 1
ATOM 751 N N . ARG A 1 95 ? -17.259 -2.941 -5.381 1.00 89.38 95 ARG A N 1
ATOM 752 C CA . ARG A 1 95 ? -18.615 -3.117 -4.861 1.00 89.38 95 ARG A CA 1
ATOM 753 C C . ARG A 1 95 ? -18.586 -3.957 -3.591 1.00 89.38 95 ARG A C 1
ATOM 755 O O . ARG A 1 95 ? -17.899 -4.973 -3.531 1.00 89.38 95 ARG A O 1
ATOM 762 N N . GLY A 1 96 ? -19.362 -3.542 -2.593 1.00 89.44 96 GLY A N 1
ATOM 763 C CA . GLY A 1 96 ? -19.486 -4.237 -1.313 1.00 89.44 96 GLY A CA 1
ATOM 764 C C . GLY A 1 96 ? -20.711 -5.146 -1.264 1.00 89.44 96 GLY A C 1
ATOM 765 O O . GLY A 1 96 ? -21.812 -4.743 -1.638 1.00 89.44 96 GLY A O 1
ATOM 766 N N . VAL A 1 97 ? -20.542 -6.364 -0.756 1.00 91.31 97 VAL A N 1
ATOM 767 C CA . VAL A 1 97 ? -21.637 -7.264 -0.388 1.00 91.31 97 VAL A CA 1
ATOM 768 C C . VAL A 1 97 ? -21.779 -7.268 1.120 1.00 91.31 97 VAL A C 1
ATOM 770 O O . VAL A 1 97 ? -20.839 -7.562 1.861 1.00 91.31 97 VAL A O 1
ATOM 773 N N . VAL A 1 98 ? -22.990 -6.963 1.570 1.00 92.69 98 VAL A N 1
ATOM 774 C CA . VAL A 1 98 ? -23.310 -6.829 2.984 1.00 92.69 98 VAL A CA 1
ATOM 775 C C . VAL A 1 98 ? -24.160 -8.005 3.445 1.00 92.69 98 VAL A C 1
ATOM 777 O O . VAL A 1 98 ? -25.160 -8.362 2.823 1.00 92.69 98 VAL A O 1
ATOM 780 N N . SER A 1 99 ? -23.772 -8.610 4.562 1.00 94.19 99 SER A N 1
ATOM 781 C CA . SER A 1 99 ? -24.548 -9.670 5.209 1.00 94.19 99 SER A CA 1
ATOM 782 C C . SER A 1 99 ? -25.930 -9.188 5.677 1.00 94.19 99 SER A C 1
ATOM 784 O O . SER A 1 99 ? -26.086 -8.061 6.151 1.00 94.19 99 SER A O 1
ATOM 786 N N . ARG A 1 100 ? -26.947 -10.065 5.629 1.00 91.44 100 ARG A N 1
ATOM 787 C CA . ARG A 1 100 ? -28.295 -9.749 6.155 1.00 91.44 100 ARG A CA 1
ATOM 788 C C . ARG A 1 100 ? -28.266 -9.360 7.638 1.00 91.44 100 ARG A C 1
ATOM 790 O O . ARG A 1 100 ? -29.005 -8.468 8.047 1.00 91.44 100 ARG A O 1
ATOM 797 N N . GLY A 1 101 ? -27.397 -10.006 8.421 1.00 88.50 101 GLY A N 1
ATOM 798 C CA . GLY A 1 101 ? -27.205 -9.703 9.839 1.00 88.50 101 GLY A CA 1
ATOM 799 C C . GLY A 1 101 ? -26.742 -8.265 10.063 1.00 88.50 101 GLY A C 1
ATOM 800 O O . GLY A 1 101 ? -27.320 -7.569 10.894 1.00 88.50 101 GLY A O 1
ATOM 801 N N . LEU A 1 102 ? -25.780 -7.788 9.269 1.00 91.19 102 LEU A N 1
ATOM 802 C CA . LEU A 1 102 ? -25.331 -6.398 9.325 1.00 91.19 102 LEU A CA 1
ATOM 803 C C . LEU A 1 102 ? -26.391 -5.417 8.792 1.00 91.19 102 LEU A C 1
ATOM 805 O O . LEU A 1 102 ? -26.653 -4.405 9.434 1.00 91.19 102 LEU A O 1
ATOM 809 N N . LEU A 1 103 ? -27.048 -5.732 7.667 1.00 90.75 103 LEU A N 1
ATOM 810 C CA . LEU A 1 103 ? -28.079 -4.869 7.067 1.00 90.75 103 LEU A CA 1
ATOM 811 C C . LEU A 1 103 ? -29.236 -4.596 8.032 1.00 90.75 103 LEU A C 1
ATOM 813 O O . LEU A 1 103 ? -29.643 -3.447 8.187 1.00 90.75 103 LEU A O 1
ATOM 817 N N . SER A 1 104 ? -29.717 -5.630 8.730 1.00 89.75 104 SER A N 1
ATOM 818 C CA . SER A 1 104 ? -30.805 -5.503 9.713 1.00 89.75 104 SER A CA 1
ATOM 819 C C . SER A 1 104 ? -30.473 -4.584 10.898 1.00 89.75 104 SER A C 1
ATOM 821 O O . SER A 1 104 ? -31.376 -4.100 11.572 1.00 89.75 104 SER A O 1
ATOM 823 N N . LYS A 1 105 ? -29.181 -4.331 11.140 1.00 89.88 105 LYS A N 1
ATOM 824 C CA . LYS A 1 105 ? -28.657 -3.490 12.223 1.00 89.88 105 LYS A CA 1
ATOM 825 C C . LYS A 1 105 ? -28.117 -2.143 11.730 1.00 89.88 105 LYS A C 1
ATOM 827 O O . LYS A 1 105 ? -27.608 -1.369 12.543 1.00 89.88 105 LYS A O 1
ATOM 832 N N . SER A 1 106 ? -28.192 -1.884 10.425 1.00 91.00 106 SER A N 1
ATOM 833 C CA . SER A 1 106 ? -27.703 -0.647 9.823 1.00 91.00 106 SER A CA 1
ATOM 834 C C . SER A 1 106 ? -28.560 0.556 10.221 1.00 91.00 106 SER A C 1
ATOM 836 O O . SER A 1 106 ? -29.750 0.425 10.508 1.00 91.00 106 SER A O 1
ATOM 838 N N . VAL A 1 107 ? -27.950 1.741 10.261 1.00 91.75 107 VAL A N 1
ATOM 839 C CA . VAL A 1 107 ? -28.612 2.991 10.664 1.00 91.75 107 VAL A CA 1
ATOM 840 C C . VAL A 1 107 ? -28.509 3.983 9.521 1.00 91.75 107 VAL A C 1
ATOM 842 O O . VAL A 1 107 ? -27.415 4.209 9.018 1.00 91.75 107 VAL A O 1
ATOM 845 N N . ASN A 1 108 ? -29.625 4.597 9.121 1.00 92.19 108 ASN A N 1
ATOM 846 C CA . ASN A 1 108 ? -29.665 5.628 8.074 1.00 92.19 108 ASN A CA 1
ATOM 847 C C . ASN A 1 108 ? -28.975 5.215 6.761 1.00 92.19 108 ASN A C 1
ATOM 849 O O . ASN A 1 108 ? -28.325 6.038 6.125 1.00 92.19 108 ASN A O 1
ATOM 853 N N . TYR A 1 109 ? -29.085 3.941 6.370 1.00 89.12 109 TYR A N 1
ATOM 854 C CA . TYR A 1 109 ? -28.400 3.381 5.195 1.00 89.12 109 TYR A CA 1
ATOM 855 C C . TYR A 1 109 ? -26.859 3.456 5.261 1.00 89.12 109 TYR A C 1
ATOM 857 O O . TYR A 1 109 ? -26.183 3.294 4.248 1.00 89.12 109 TYR A O 1
ATOM 865 N N . LEU A 1 110 ? -26.287 3.666 6.453 1.00 91.19 110 LEU A N 1
ATOM 866 C CA . LEU A 1 110 ? -24.848 3.662 6.693 1.00 91.19 110 LEU A CA 1
ATOM 867 C C . LEU A 1 110 ? -24.381 2.290 7.169 1.00 91.19 110 LEU A C 1
ATOM 869 O O . LEU A 1 110 ? -24.989 1.676 8.050 1.00 91.19 110 LEU A O 1
ATOM 873 N N . VAL A 1 111 ? -23.247 1.841 6.639 1.00 90.62 111 VAL A N 1
ATOM 874 C CA . VAL A 1 111 ? -22.623 0.573 7.020 1.00 90.62 111 VAL A CA 1
ATOM 875 C C . VAL A 1 111 ? -21.787 0.743 8.289 1.00 90.62 111 VAL A C 1
ATOM 877 O O . VAL A 1 111 ? -20.976 1.660 8.418 1.00 90.62 111 VAL A O 1
ATOM 880 N N . GLY A 1 112 ? -21.984 -0.170 9.231 1.00 92.44 112 GLY A N 1
ATOM 881 C CA . GLY A 1 112 ? -21.339 -0.147 10.532 1.00 92.44 112 GLY A CA 1
ATOM 882 C C . GLY A 1 112 ? -21.864 -1.260 11.423 1.00 92.44 112 GLY A C 1
ATOM 883 O O . GLY A 1 112 ? -22.597 -2.140 10.972 1.00 92.44 112 GLY A O 1
ATOM 884 N N . PHE A 1 113 ? -21.488 -1.227 12.693 1.00 93.69 113 PHE A N 1
ATOM 885 C CA . PHE A 1 113 ? -21.939 -2.198 13.685 1.00 93.69 113 PHE A CA 1
ATOM 886 C C . PHE A 1 113 ? -22.158 -1.532 15.042 1.00 93.69 113 PHE A C 1
ATOM 888 O O . PHE A 1 113 ? -21.536 -0.524 15.381 1.00 93.69 113 PHE A O 1
ATOM 895 N N . TRP A 1 114 ? -23.053 -2.111 15.837 1.00 94.12 114 TRP A N 1
ATOM 896 C CA . TRP A 1 114 ? -23.322 -1.649 17.196 1.00 94.12 114 TRP A CA 1
ATOM 897 C C . TRP A 1 114 ? -22.327 -2.233 18.191 1.00 94.12 114 TRP A C 1
ATOM 899 O O . TRP A 1 114 ? -22.039 -3.423 18.138 1.00 94.12 114 TRP A O 1
ATOM 909 N N . LEU A 1 115 ? -21.874 -1.433 19.144 1.00 94.69 115 LEU A N 1
ATOM 910 C CA . LEU A 1 115 ? -21.183 -1.883 20.346 1.00 94.69 115 LEU A CA 1
ATOM 911 C C . LEU A 1 115 ? -22.100 -1.679 21.544 1.00 94.69 115 LEU A C 1
ATOM 913 O O . LEU A 1 115 ? -22.528 -0.554 21.808 1.00 94.69 115 LEU A O 1
ATOM 917 N N . ALA A 1 116 ? -22.411 -2.753 22.260 1.00 95.38 116 ALA A N 1
ATOM 918 C CA . ALA A 1 116 ? -23.176 -2.714 23.495 1.00 95.38 116 ALA A CA 1
ATOM 919 C C . ALA A 1 116 ? -22.397 -1.971 24.604 1.00 95.38 116 ALA A C 1
ATOM 921 O O . ALA A 1 116 ? -21.186 -1.753 24.478 1.00 95.38 116 ALA A O 1
ATOM 922 N N . PRO A 1 117 ? -23.073 -1.525 25.677 1.00 96.56 117 PRO A N 1
ATOM 923 C CA . PRO A 1 117 ? -22.403 -0.912 26.822 1.00 96.56 117 PRO A CA 1
ATOM 924 C C . PRO A 1 117 ? -21.310 -1.824 27.381 1.00 96.56 117 PRO A C 1
ATOM 926 O O . PRO A 1 117 ? -21.563 -3.007 27.605 1.00 96.56 117 PRO A O 1
ATOM 929 N N . TYR A 1 118 ? -20.113 -1.282 27.613 1.00 94.75 118 TYR A N 1
ATOM 930 C CA . TYR A 1 118 ? -18.964 -2.017 28.170 1.00 94.75 118 TYR A CA 1
ATOM 931 C C . TYR A 1 118 ? -18.500 -3.229 27.344 1.00 94.75 118 TYR A C 1
ATOM 933 O O . TYR A 1 118 ? -17.692 -4.031 27.813 1.00 94.75 118 TYR A O 1
ATOM 941 N N . GLU A 1 119 ? -18.967 -3.360 26.100 1.00 94.19 119 GLU A N 1
ATOM 942 C CA . GLU A 1 119 ? -18.563 -4.444 25.212 1.00 94.19 119 GLU A CA 1
ATOM 943 C C . GLU A 1 119 ? -17.140 -4.220 24.701 1.00 94.19 119 GLU A C 1
ATOM 945 O O . GLU A 1 119 ? -16.791 -3.131 24.238 1.00 94.19 119 GLU A O 1
ATOM 950 N N . THR A 1 120 ? -16.340 -5.286 24.740 1.00 94.81 120 THR A N 1
ATOM 951 C CA . THR A 1 120 ? -15.072 -5.384 24.015 1.00 94.81 120 THR A CA 1
ATOM 952 C C . THR A 1 120 ? -15.241 -6.370 22.871 1.00 94.81 120 THR A C 1
ATOM 954 O O . THR A 1 120 ? -15.660 -7.505 23.094 1.00 94.81 120 THR A O 1
ATOM 957 N N . VAL A 1 121 ? -14.899 -5.957 21.654 1.00 94.69 121 VAL A N 1
ATOM 958 C CA . VAL A 1 121 ? -15.022 -6.794 20.459 1.00 94.69 121 VAL A CA 1
ATOM 959 C C . VAL A 1 121 ? -13.752 -6.742 19.627 1.00 94.69 121 VAL A C 1
ATOM 961 O O . VAL A 1 121 ? -13.046 -5.732 19.599 1.00 94.69 121 VAL A O 1
ATOM 964 N N . VAL A 1 122 ? -13.474 -7.830 18.916 1.00 96.06 122 VAL A N 1
ATOM 965 C CA . VAL A 1 122 ? -12.446 -7.853 17.877 1.00 96.06 122 VAL A CA 1
ATOM 966 C C . VAL A 1 122 ? -13.123 -7.719 16.522 1.00 96.06 122 VAL A C 1
ATOM 968 O O . VAL A 1 122 ? -14.067 -8.443 16.209 1.00 96.06 122 VAL A O 1
ATOM 971 N N . VAL A 1 123 ? -12.637 -6.790 15.711 1.00 95.31 123 VAL A N 1
ATOM 972 C CA . VAL A 1 123 ? -13.086 -6.588 14.338 1.00 95.31 123 VAL A CA 1
ATOM 973 C C . VAL A 1 123 ? -11.907 -6.844 13.427 1.00 95.31 123 VAL A C 1
ATOM 975 O O . VAL A 1 123 ? -10.834 -6.265 13.597 1.00 95.31 123 VAL A O 1
ATOM 978 N N . ASN A 1 124 ? -12.108 -7.746 12.482 1.00 96.25 124 ASN A N 1
ATOM 979 C CA . ASN A 1 124 ? -11.150 -8.003 11.431 1.00 96.25 124 ASN A CA 1
ATOM 980 C C . ASN A 1 124 ? -11.434 -7.041 10.272 1.00 96.25 124 ASN A C 1
ATOM 982 O O . ASN A 1 124 ? -12.563 -7.020 9.792 1.00 96.25 124 ASN A O 1
ATOM 986 N N . PHE A 1 125 ? -10.446 -6.253 9.857 1.00 95.12 125 PHE A N 1
ATOM 987 C CA . PHE A 1 125 ? -10.502 -5.334 8.720 1.00 95.12 125 PHE A CA 1
ATOM 988 C C . PHE A 1 125 ? -9.517 -5.788 7.653 1.00 95.12 125 PHE A C 1
ATOM 990 O O . PHE A 1 125 ? -8.355 -6.048 7.968 1.00 95.12 125 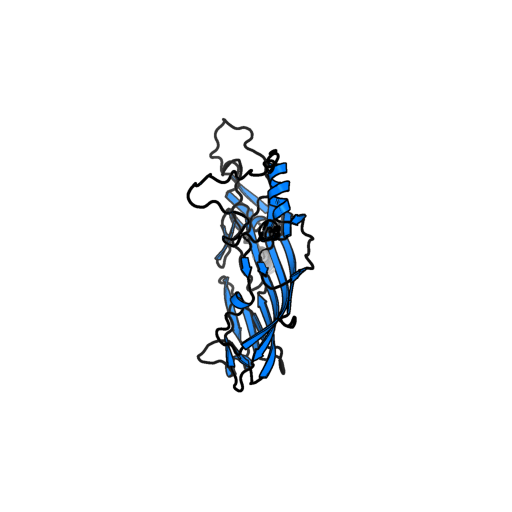PHE A O 1
ATOM 997 N N . ARG A 1 126 ? -9.954 -5.849 6.394 1.00 94.69 126 ARG A N 1
ATOM 998 C CA . ARG A 1 126 ? -9.122 -6.307 5.282 1.00 94.69 126 ARG A CA 1
ATOM 999 C C . ARG A 1 126 ? -9.228 -5.414 4.061 1.00 94.69 126 ARG A C 1
ATOM 1001 O O . ARG A 1 126 ? -10.285 -4.874 3.759 1.00 94.69 126 ARG A O 1
ATOM 1008 N N . ILE A 1 127 ? -8.126 -5.321 3.336 1.00 92.19 127 ILE A N 1
ATOM 1009 C CA . ILE A 1 127 ? -8.104 -4.947 1.925 1.00 92.19 127 ILE A CA 1
ATOM 1010 C C . ILE A 1 127 ? -7.503 -6.150 1.212 1.00 92.19 127 ILE A C 1
ATOM 1012 O O . ILE A 1 127 ? -6.346 -6.489 1.452 1.00 92.19 127 ILE A O 1
ATOM 1016 N N . THR A 1 128 ? -8.311 -6.824 0.403 1.00 90.25 128 THR A N 1
ATOM 1017 C CA . THR A 1 128 ? -7.909 -8.021 -0.343 1.00 90.25 128 THR A CA 1
ATOM 1018 C C . THR A 1 128 ? -7.386 -7.644 -1.725 1.00 90.25 128 THR A C 1
ATOM 1020 O O . THR A 1 128 ? -7.543 -6.506 -2.157 1.00 90.25 128 THR A O 1
ATOM 1023 N N . GLU A 1 129 ? -6.799 -8.596 -2.449 1.00 84.69 129 GLU A N 1
ATOM 1024 C CA . GLU A 1 129 ? -6.347 -8.385 -3.834 1.00 84.69 129 GLU A CA 1
ATOM 1025 C C . GLU A 1 129 ? -7.492 -7.922 -4.749 1.00 84.69 129 GLU A C 1
ATOM 1027 O O . GLU A 1 129 ? -7.325 -7.027 -5.571 1.00 84.69 129 GLU A O 1
ATOM 1032 N N . ASN A 1 130 ? -8.703 -8.440 -4.521 1.00 81.75 130 ASN A N 1
ATOM 1033 C CA . ASN A 1 130 ? -9.899 -8.053 -5.268 1.00 81.75 130 ASN A CA 1
ATOM 1034 C C . ASN A 1 130 ? -10.313 -6.591 -5.045 1.00 81.75 130 ASN A C 1
ATOM 1036 O O . ASN A 1 130 ? -11.139 -6.083 -5.794 1.00 81.75 130 ASN A O 1
ATOM 1040 N N . ALA A 1 131 ? -9.790 -5.913 -4.023 1.00 83.31 131 ALA A N 1
ATOM 1041 C CA . ALA A 1 131 ? -10.086 -4.515 -3.717 1.00 83.31 131 ALA A CA 1
ATOM 1042 C C . ALA A 1 131 ? -8.821 -3.736 -3.307 1.00 83.31 131 ALA A C 1
ATOM 1044 O O . ALA A 1 131 ? -8.912 -2.757 -2.555 1.00 83.31 131 ALA A O 1
ATOM 1045 N N . SER A 1 132 ? -7.657 -4.167 -3.809 1.00 86.44 132 SER A N 1
ATOM 1046 C CA . SER A 1 132 ? -6.328 -3.664 -3.446 1.00 86.44 132 SER A CA 1
ATOM 1047 C C . SER A 1 132 ? -6.254 -2.137 -3.495 1.00 86.44 132 SER A C 1
ATOM 1049 O O . SER A 1 132 ? -6.928 -1.474 -4.292 1.00 86.44 132 SER A O 1
ATOM 1051 N N . TYR A 1 133 ? -5.468 -1.539 -2.601 1.00 88.12 133 TYR A N 1
ATOM 1052 C CA . TYR A 1 133 ? -5.247 -0.095 -2.609 1.00 88.12 133 TYR A CA 1
ATOM 1053 C C . TYR A 1 133 ? -4.052 0.241 -3.500 1.00 88.12 133 TYR A C 1
ATOM 1055 O O . TYR A 1 133 ? -2.920 -0.119 -3.178 1.00 88.12 133 TYR A O 1
ATOM 1063 N N . THR A 1 134 ? -4.292 0.946 -4.604 1.00 89.50 134 THR A N 1
ATOM 1064 C CA . THR A 1 134 ? -3.223 1.375 -5.510 1.00 89.50 134 THR A CA 1
ATOM 1065 C C . THR A 1 134 ? -2.359 2.448 -4.855 1.00 89.50 134 THR A C 1
ATOM 1067 O O . THR A 1 134 ? -2.853 3.482 -4.402 1.00 89.50 134 THR A O 1
ATOM 1070 N N . VAL A 1 135 ? -1.051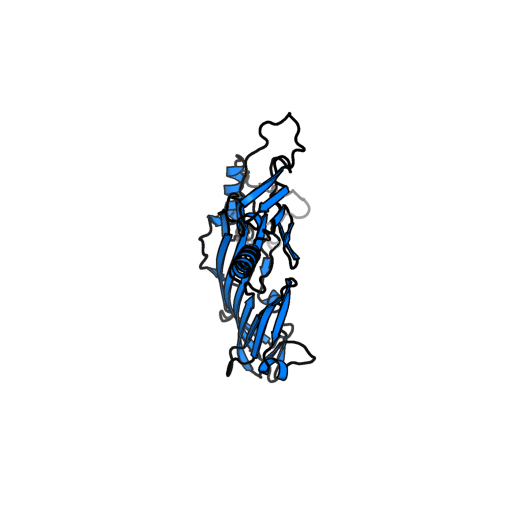 2.209 -4.831 1.00 90.44 135 VAL A N 1
ATOM 1071 C CA . VAL A 1 135 ? -0.049 3.163 -4.361 1.00 90.44 135 VAL A CA 1
ATOM 1072 C C . VAL A 1 135 ? 0.552 3.854 -5.576 1.00 90.44 135 VAL A C 1
ATOM 1074 O O . VAL A 1 135 ? 1.160 3.173 -6.404 1.00 90.44 135 VAL A O 1
ATOM 1077 N N . PRO A 1 136 ? 0.436 5.187 -5.697 1.00 90.25 136 PRO A N 1
ATOM 1078 C CA . PRO A 1 136 ? 1.094 5.901 -6.778 1.00 90.25 136 PRO A CA 1
ATOM 1079 C C . PRO A 1 136 ? 2.612 5.782 -6.614 1.00 90.25 136 PRO A C 1
ATOM 1081 O O . PRO A 1 136 ? 3.188 6.257 -5.629 1.00 90.25 136 PRO A O 1
ATOM 1084 N N . LEU A 1 137 ? 3.248 5.124 -7.581 1.00 95.19 137 LEU A N 1
ATOM 1085 C CA . LEU A 1 137 ? 4.698 5.029 -7.679 1.00 95.19 137 LEU A CA 1
ATOM 1086 C C . LEU A 1 137 ? 5.236 6.235 -8.453 1.00 95.19 137 LEU A C 1
ATOM 1088 O O . LEU A 1 137 ? 4.595 6.745 -9.368 1.00 95.19 137 LEU A O 1
ATOM 1092 N N . LEU A 1 138 ? 6.409 6.710 -8.052 1.00 95.31 138 LEU A N 1
ATOM 1093 C CA . LEU A 1 138 ? 7.118 7.793 -8.712 1.00 95.31 138 LEU A CA 1
ATOM 1094 C C . LEU A 1 138 ? 7.696 7.301 -10.036 1.00 95.31 138 LEU A C 1
ATOM 1096 O O . LEU A 1 138 ? 8.167 6.164 -10.146 1.00 95.31 138 LEU A O 1
ATOM 1100 N N . ASP A 1 139 ? 7.694 8.192 -11.017 1.00 94.06 139 ASP A N 1
ATOM 1101 C CA . ASP A 1 139 ? 8.386 7.975 -12.275 1.00 94.06 139 ASP A CA 1
ATOM 1102 C C . ASP A 1 139 ? 9.897 7.912 -12.056 1.00 94.06 139 ASP A C 1
ATOM 1104 O O . ASP A 1 139 ? 10.487 8.711 -11.323 1.00 94.06 139 ASP A O 1
ATOM 1108 N N . TYR A 1 140 ? 10.530 6.953 -12.721 1.00 91.75 140 TYR A N 1
ATOM 1109 C CA . TYR A 1 140 ? 11.972 6.805 -12.728 1.00 91.75 140 TYR A CA 1
ATOM 1110 C C . TYR A 1 140 ? 12.601 7.953 -13.520 1.00 91.75 140 TYR A C 1
ATOM 1112 O O . TYR A 1 140 ? 12.258 8.178 -14.689 1.00 91.75 140 TYR A O 1
ATOM 1120 N N . ASN A 1 141 ? 13.556 8.661 -12.921 1.00 89.62 141 ASN A N 1
ATOM 1121 C CA . ASN A 1 141 ? 14.254 9.754 -13.585 1.00 89.62 141 ASN A CA 1
ATOM 1122 C C . ASN A 1 141 ? 15.542 9.246 -14.247 1.00 89.62 141 ASN A C 1
ATOM 1124 O O . ASN A 1 141 ? 16.517 8.930 -13.571 1.00 89.62 141 ASN A O 1
ATOM 1128 N N . SER A 1 142 ? 15.571 9.145 -15.571 1.00 84.25 142 SER A N 1
ATOM 1129 C CA . SER A 1 142 ? 16.772 8.679 -16.266 1.00 84.25 142 SER A CA 1
ATOM 1130 C C . SER A 1 142 ? 17.811 9.804 -16.388 1.00 84.25 142 SER A C 1
ATOM 1132 O O . SER A 1 142 ? 17.440 10.930 -16.721 1.00 84.25 142 SER A O 1
ATOM 1134 N N . PRO A 1 143 ? 19.119 9.518 -16.214 1.00 80.06 143 PRO A N 1
ATOM 1135 C CA . PRO A 1 143 ? 20.189 10.477 -16.516 1.00 80.06 143 PRO A CA 1
ATOM 1136 C C . PRO A 1 143 ? 20.151 10.992 -17.964 1.00 80.06 143 PRO A C 1
ATOM 1138 O O . PRO A 1 143 ? 20.623 12.087 -18.255 1.00 80.06 143 PRO A O 1
ATOM 1141 N N . CYS A 1 144 ? 19.564 10.205 -18.866 1.00 80.75 144 CYS A N 1
ATOM 1142 C CA . CYS A 1 144 ? 19.415 10.505 -20.287 1.00 80.75 144 CYS A CA 1
ATOM 1143 C C . CYS A 1 144 ? 18.129 11.282 -20.617 1.00 80.75 144 CYS A C 1
ATOM 1145 O O . CYS A 1 144 ? 17.828 11.496 -21.790 1.00 80.75 144 CYS A O 1
ATOM 1147 N N . GLY A 1 145 ? 17.337 11.668 -19.608 1.00 83.62 145 GLY A N 1
ATOM 1148 C CA . GLY A 1 145 ? 15.961 12.112 -19.820 1.00 83.62 145 GLY A CA 1
ATOM 1149 C C . GLY A 1 145 ? 15.128 10.999 -20.459 1.00 83.62 145 GLY A C 1
ATOM 1150 O O . GLY A 1 145 ? 15.292 9.826 -20.126 1.00 83.62 145 GLY A O 1
ATOM 1151 N N . ASP A 1 146 ? 14.256 11.344 -21.403 1.00 81.88 146 ASP A N 1
ATOM 1152 C CA . ASP A 1 146 ? 13.443 10.346 -22.108 1.00 81.88 146 ASP A CA 1
ATOM 1153 C C . ASP A 1 146 ? 14.155 9.695 -23.304 1.00 81.88 146 ASP A C 1
ATOM 1155 O O . ASP A 1 146 ? 13.603 8.782 -23.911 1.00 81.88 146 ASP A O 1
ATOM 1159 N N . VAL A 1 147 ? 15.378 10.114 -23.647 1.00 83.00 147 VAL A N 1
ATOM 1160 C CA . VAL A 1 147 ? 16.117 9.547 -24.785 1.00 83.00 147 VAL A CA 1
ATOM 1161 C C . VAL A 1 147 ? 16.428 8.072 -24.528 1.00 83.00 147 VAL A C 1
ATOM 1163 O O . VAL A 1 147 ? 16.960 7.710 -23.477 1.00 83.00 147 VAL A O 1
ATOM 1166 N N . GLY A 1 148 ? 16.100 7.217 -25.496 1.00 80.38 148 GLY A N 1
ATOM 1167 C CA . GLY A 1 148 ? 16.302 5.771 -25.405 1.00 80.38 148 GLY A CA 1
ATOM 1168 C C . GLY A 1 148 ? 15.286 5.049 -24.514 1.00 80.38 148 GLY A C 1
ATOM 1169 O O . GLY A 1 148 ? 15.436 3.855 -24.260 1.00 80.38 148 GLY A O 1
ATOM 1170 N N . ARG A 1 149 ? 14.250 5.741 -24.022 1.00 87.50 149 ARG A N 1
ATOM 1171 C CA . ARG A 1 149 ? 13.174 5.129 -23.234 1.00 87.50 149 ARG A CA 1
ATOM 1172 C C . ARG A 1 149 ? 12.163 4.446 -24.150 1.00 87.50 149 ARG A C 1
ATOM 1174 O O . ARG A 1 149 ? 11.737 5.026 -25.146 1.00 87.50 149 ARG A O 1
ATOM 1181 N N . LEU A 1 150 ? 11.741 3.238 -23.784 1.00 90.62 150 LEU A N 1
ATOM 1182 C CA . LEU A 1 150 ? 10.598 2.581 -24.417 1.00 90.62 150 LEU A CA 1
ATOM 1183 C C . LEU A 1 150 ? 9.303 3.257 -23.954 1.00 90.62 150 LEU A C 1
ATOM 1185 O O . LEU A 1 150 ? 9.081 3.402 -22.754 1.00 90.62 150 LEU A O 1
ATOM 1189 N N . THR A 1 151 ? 8.468 3.689 -24.894 1.00 91.69 151 THR A N 1
ATOM 1190 C CA . THR A 1 151 ? 7.224 4.435 -24.626 1.00 91.69 151 THR A CA 1
ATOM 1191 C C . THR A 1 151 ? 5.973 3.620 -24.920 1.00 91.69 151 THR A C 1
ATOM 1193 O O . THR A 1 151 ? 4.925 3.861 -24.321 1.00 91.69 151 THR A O 1
ATOM 1196 N N . LYS A 1 152 ? 6.069 2.638 -25.820 1.00 93.12 152 LYS A N 1
ATOM 1197 C CA . LYS A 1 152 ? 4.983 1.708 -26.128 1.00 93.12 152 LYS A CA 1
ATOM 1198 C C . LYS A 1 152 ? 5.532 0.308 -26.362 1.00 93.12 152 LYS A C 1
ATOM 1200 O O . LYS A 1 152 ? 6.530 0.153 -27.060 1.00 93.12 152 LYS A O 1
ATOM 1205 N N . LEU A 1 153 ? 4.865 -0.692 -25.803 1.00 92.81 153 LEU A N 1
ATOM 1206 C CA . LEU A 1 153 ? 5.125 -2.110 -26.025 1.00 92.81 153 LEU A CA 1
ATOM 1207 C C . LEU A 1 153 ? 3.861 -2.755 -26.583 1.00 92.81 153 LEU A C 1
ATOM 1209 O O . LEU A 1 153 ? 2.763 -2.463 -26.111 1.00 92.81 153 LEU A O 1
ATOM 1213 N N . THR A 1 154 ? 4.024 -3.633 -27.562 1.00 93.06 154 THR A N 1
ATOM 1214 C CA . THR A 1 154 ? 2.917 -4.337 -28.206 1.00 93.06 154 THR A CA 1
ATOM 1215 C C . THR A 1 154 ? 3.224 -5.819 -28.228 1.00 93.06 154 THR A C 1
ATOM 1217 O O . THR A 1 154 ? 4.239 -6.247 -28.785 1.00 93.06 154 THR A O 1
ATOM 1220 N N . TYR A 1 155 ? 2.326 -6.591 -27.629 1.00 90.88 155 TYR A N 1
ATOM 1221 C CA . TYR A 1 155 ? 2.401 -8.039 -27.542 1.00 90.88 155 TYR A CA 1
ATOM 1222 C C . TYR A 1 155 ? 1.306 -8.680 -28.383 1.00 90.88 155 TYR A C 1
ATOM 1224 O O . TYR A 1 155 ? 0.195 -8.163 -28.472 1.00 90.88 155 TYR A O 1
ATOM 1232 N N . SER A 1 156 ? 1.603 -9.830 -28.977 1.00 91.38 156 SER A N 1
ATOM 1233 C CA . SER A 1 156 ? 0.638 -10.681 -29.667 1.00 91.38 156 SER A CA 1
ATOM 1234 C C . SER A 1 156 ? 0.787 -12.092 -29.124 1.00 91.38 156 SER A C 1
ATOM 1236 O O . SER A 1 156 ? 1.859 -12.668 -29.253 1.00 91.38 156 SER A O 1
ATOM 1238 N N . ASN A 1 157 ? -0.269 -12.653 -28.526 1.00 86.50 157 ASN A N 1
ATOM 1239 C CA . ASN A 1 157 ? -0.217 -13.963 -27.854 1.00 86.50 157 ASN A CA 1
ATOM 1240 C C . ASN A 1 157 ? 0.929 -14.070 -26.828 1.00 86.50 157 ASN A C 1
ATOM 1242 O O . ASN A 1 157 ? 1.686 -15.033 -26.849 1.00 86.50 157 ASN A O 1
ATOM 1246 N N . GLY A 1 158 ? 1.106 -13.044 -25.989 1.00 84.19 158 GLY A N 1
ATOM 1247 C CA . GLY A 1 158 ? 2.151 -13.019 -24.957 1.00 84.19 158 GLY A CA 1
ATOM 1248 C C . GLY A 1 158 ? 3.576 -12.779 -25.474 1.00 84.19 158 GLY A C 1
ATOM 1249 O O . GLY A 1 158 ? 4.483 -12.589 -24.665 1.00 84.19 158 GLY A O 1
ATOM 1250 N N . THR A 1 159 ? 3.783 -12.739 -26.793 1.00 89.88 159 THR A N 1
ATOM 1251 C CA . THR A 1 159 ? 5.090 -12.523 -27.436 1.00 89.88 159 THR A CA 1
ATOM 1252 C C . THR A 1 159 ? 5.252 -11.060 -27.852 1.00 89.88 159 THR A C 1
ATOM 1254 O O . THR A 1 159 ? 4.325 -10.473 -28.417 1.00 89.88 159 THR A O 1
ATOM 1257 N N . LEU A 1 160 ? 6.405 -10.443 -27.588 1.00 91.31 160 LEU A N 1
ATOM 1258 C CA . LEU A 1 160 ? 6.682 -9.051 -27.946 1.00 91.31 160 LEU A CA 1
ATOM 1259 C C . LEU A 1 160 ? 6.852 -8.935 -29.465 1.00 91.31 160 LEU A C 1
ATOM 1261 O O . LEU A 1 160 ? 7.786 -9.485 -30.044 1.00 91.31 160 LEU A O 1
ATOM 1265 N N . VAL A 1 161 ? 5.972 -8.171 -30.113 1.00 93.44 161 VAL A N 1
ATOM 1266 C CA . VAL A 1 161 ? 6.013 -7.954 -31.570 1.00 93.44 161 VAL A CA 1
ATOM 1267 C C . VAL A 1 161 ? 6.497 -6.561 -31.954 1.00 93.44 161 VAL A C 1
ATOM 1269 O O . VAL A 1 161 ? 7.011 -6.373 -33.055 1.00 93.44 161 VAL A O 1
ATOM 1272 N N . SER A 1 162 ? 6.341 -5.569 -31.074 1.00 92.69 162 SER A N 1
ATOM 1273 C CA . SER A 1 162 ? 6.814 -4.210 -31.334 1.00 92.69 162 SER A CA 1
ATOM 1274 C C . SER A 1 162 ? 7.143 -3.466 -30.046 1.00 92.69 162 SER A C 1
ATOM 1276 O O . SER A 1 162 ? 6.493 -3.648 -29.017 1.00 92.69 162 SER A O 1
ATOM 1278 N N . ALA A 1 163 ? 8.145 -2.595 -30.128 1.00 92.38 163 ALA A N 1
ATOM 1279 C CA . ALA A 1 163 ? 8.515 -1.664 -29.078 1.00 92.38 163 ALA A CA 1
ATOM 1280 C C . ALA A 1 163 ? 8.851 -0.309 -29.714 1.00 92.38 163 ALA A C 1
ATOM 1282 O O . ALA A 1 163 ? 9.593 -0.244 -30.695 1.00 92.38 163 ALA A O 1
ATOM 1283 N N . VAL A 1 164 ? 8.297 0.770 -29.165 1.00 92.94 164 VAL A N 1
ATOM 1284 C CA . VAL A 1 164 ? 8.547 2.143 -29.614 1.00 92.94 164 VAL A CA 1
ATOM 1285 C C . VAL A 1 164 ? 9.552 2.783 -28.671 1.00 92.94 164 VAL A C 1
ATOM 1287 O O . VAL A 1 164 ? 9.327 2.833 -27.462 1.00 92.94 164 VAL A O 1
ATOM 1290 N N . LEU A 1 165 ? 10.653 3.274 -29.233 1.00 90.81 165 LEU A N 1
ATOM 1291 C CA . LEU A 1 165 ? 11.693 4.014 -28.528 1.00 90.81 165 LEU A CA 1
ATOM 1292 C C . LEU A 1 165 ? 11.462 5.518 -28.705 1.00 90.81 165 LEU A C 1
ATOM 1294 O O . LEU A 1 165 ? 11.078 5.963 -29.782 1.00 90.81 165 LEU A O 1
ATOM 1298 N N . ASN A 1 166 ? 11.744 6.308 -27.674 1.00 86.06 166 ASN A N 1
ATOM 1299 C CA . ASN A 1 166 ? 11.912 7.748 -27.817 1.00 86.06 166 ASN A CA 1
ATOM 1300 C C . ASN A 1 166 ? 13.331 8.053 -28.327 1.00 86.06 166 ASN A C 1
ATOM 1302 O O . ASN A 1 166 ? 14.317 7.857 -27.614 1.00 86.06 166 ASN A O 1
ATOM 1306 N N . ASP A 1 167 ? 13.421 8.520 -29.569 1.00 81.25 167 ASP A N 1
ATOM 1307 C CA . ASP A 1 167 ? 14.656 8.758 -30.318 1.00 81.25 167 ASP A CA 1
ATOM 1308 C C . ASP A 1 167 ? 15.001 10.248 -30.476 1.00 81.25 167 ASP A C 1
ATOM 1310 O O . ASP A 1 167 ? 15.858 10.599 -31.282 1.00 81.25 167 ASP A O 1
ATOM 1314 N N . ASN A 1 168 ? 14.418 11.131 -29.656 1.00 80.62 168 ASN A N 1
ATOM 1315 C CA . ASN A 1 168 ? 14.651 12.585 -29.701 1.00 80.62 168 ASN A CA 1
ATOM 1316 C C . ASN A 1 168 ? 16.072 13.027 -29.258 1.00 80.62 168 ASN A C 1
ATOM 1318 O O . ASN A 1 168 ? 16.273 14.164 -28.827 1.00 80.62 168 ASN A O 1
ATOM 1322 N N . GLY A 1 169 ? 17.061 12.130 -29.302 1.00 72.81 169 GLY A N 1
ATOM 1323 C CA . GLY A 1 169 ? 18.454 12.398 -28.954 1.00 72.81 169 GLY A CA 1
ATOM 1324 C C . GLY A 1 169 ? 19.263 12.988 -30.114 1.00 72.81 169 GLY A C 1
ATOM 1325 O O . GLY A 1 169 ? 19.000 12.716 -31.281 1.00 72.81 169 GLY A O 1
ATOM 1326 N N . GLY A 1 170 ? 20.280 13.790 -29.787 1.00 74.38 170 GLY A N 1
ATOM 1327 C CA . GLY A 1 170 ? 21.288 14.262 -30.741 1.00 74.38 170 GLY A CA 1
ATOM 1328 C C . GLY A 1 170 ? 22.443 13.268 -30.933 1.00 74.38 170 GLY A C 1
ATOM 1329 O O . GLY A 1 170 ? 22.576 12.291 -30.199 1.00 74.38 170 GLY A O 1
ATOM 1330 N N . LEU A 1 171 ? 23.318 13.538 -31.910 1.00 76.19 171 LEU A N 1
ATOM 1331 C CA . LEU A 1 171 ? 24.531 12.740 -32.180 1.00 76.19 171 LEU A CA 1
ATOM 1332 C C . LEU A 1 171 ? 25.699 13.047 -31.219 1.00 76.19 171 LEU A C 1
ATOM 1334 O O . LEU A 1 171 ? 26.774 12.466 -31.342 1.00 76.19 171 LEU A O 1
ATOM 1338 N N . ASP A 1 172 ? 25.520 13.981 -30.284 1.00 77.75 172 ASP A N 1
ATOM 1339 C CA . ASP A 1 172 ? 26.563 14.514 -29.403 1.00 77.75 172 ASP A CA 1
ATOM 1340 C C . ASP A 1 172 ? 26.913 13.592 -28.222 1.00 77.75 172 ASP A C 1
ATOM 1342 O O . ASP A 1 172 ? 27.969 13.754 -27.608 1.00 77.75 172 ASP A O 1
ATOM 1346 N N . LYS A 1 173 ? 26.059 12.612 -27.900 1.00 75.69 173 LYS A N 1
ATOM 1347 C CA . LYS A 1 173 ? 26.227 11.728 -26.736 1.00 75.69 173 LYS A CA 1
ATOM 1348 C C . LYS A 1 173 ? 26.119 10.261 -27.134 1.00 75.69 173 LYS A C 1
ATOM 1350 O O . LYS A 1 173 ? 25.031 9.762 -27.393 1.00 75.69 173 LYS A O 1
ATOM 1355 N N . LEU A 1 174 ? 27.247 9.549 -27.094 1.00 80.50 174 LEU A N 1
ATOM 1356 C CA . LEU A 1 174 ? 27.273 8.087 -27.259 1.00 80.50 174 LEU A CA 1
ATOM 1357 C C . LEU A 1 174 ? 26.816 7.346 -25.992 1.00 80.50 174 LEU A C 1
ATOM 1359 O O . LEU A 1 174 ? 26.269 6.252 -26.075 1.00 80.50 174 LEU A O 1
ATOM 1363 N N . VAL A 1 175 ? 27.042 7.940 -24.816 1.00 81.62 175 VAL A N 1
ATOM 1364 C CA . VAL A 1 175 ? 26.633 7.417 -23.505 1.00 81.62 175 VAL A CA 1
ATOM 1365 C C . VAL A 1 175 ? 26.175 8.591 -22.643 1.00 81.62 175 VAL A C 1
ATOM 1367 O O . VAL A 1 175 ? 26.854 9.614 -22.580 1.00 81.62 175 VAL A O 1
ATOM 1370 N N . CYS A 1 176 ? 25.028 8.449 -21.977 1.00 78.88 176 CYS A N 1
ATOM 1371 C CA . CYS A 1 176 ? 24.400 9.520 -21.196 1.00 78.88 176 CYS A CA 1
ATOM 1372 C C . CYS A 1 176 ? 24.335 9.253 -19.680 1.00 78.88 176 CYS A C 1
ATOM 1374 O O . CYS A 1 176 ? 24.056 10.181 -18.925 1.00 78.88 176 CYS A O 1
ATOM 1376 N N . GLY A 1 177 ? 24.637 8.037 -19.208 1.00 79.94 177 GLY A N 1
ATOM 1377 C CA . GLY A 1 177 ? 24.773 7.747 -17.776 1.00 79.94 177 GLY A CA 1
ATOM 1378 C C . GLY A 1 177 ? 24.651 6.265 -17.417 1.00 79.94 177 GLY A C 1
ATOM 1379 O O . GLY A 1 177 ? 24.613 5.404 -18.293 1.00 79.94 177 GLY A O 1
ATOM 1380 N N . SER A 1 178 ? 24.577 5.985 -16.113 1.00 81.38 178 SER A N 1
ATOM 1381 C CA . SER A 1 178 ? 24.322 4.659 -15.538 1.00 81.38 178 SER A CA 1
ATOM 1382 C C . SER A 1 178 ? 23.014 4.637 -14.738 1.00 81.38 178 SER A C 1
ATOM 1384 O O . SER A 1 178 ? 22.576 5.644 -14.179 1.00 81.38 178 SER A O 1
ATOM 1386 N N . VAL A 1 179 ? 22.364 3.474 -14.701 1.00 83.62 179 VAL A N 1
ATOM 1387 C CA . VAL A 1 179 ? 21.095 3.261 -13.989 1.00 83.62 179 VAL A CA 1
ATOM 1388 C C . VAL A 1 179 ? 21.377 2.940 -12.526 1.00 83.62 179 VAL A C 1
ATOM 1390 O O . VAL A 1 179 ? 22.097 1.988 -12.240 1.00 83.62 179 VAL A O 1
ATOM 1393 N N . TYR A 1 180 ? 20.745 3.664 -11.605 1.00 86.88 180 TYR A N 1
ATOM 1394 C CA . TYR A 1 180 ? 20.833 3.416 -10.165 1.00 86.88 180 TYR A CA 1
ATOM 1395 C C . TYR A 1 180 ? 19.438 3.188 -9.577 1.00 86.88 180 TYR A C 1
ATOM 1397 O O . TYR A 1 180 ? 18.463 3.725 -10.106 1.00 86.88 180 TYR A O 1
ATOM 1405 N N . PRO A 1 181 ? 19.299 2.415 -8.487 1.00 91.50 181 PRO A N 1
ATOM 1406 C CA . PRO A 1 181 ? 17.988 2.046 -7.980 1.00 91.50 181 PRO A CA 1
ATOM 1407 C C . PRO A 1 181 ? 17.385 3.225 -7.210 1.00 91.50 181 PRO A C 1
ATOM 1409 O O . PRO A 1 181 ? 17.670 3.433 -6.033 1.00 91.50 181 PRO A O 1
ATOM 1412 N N . GLN A 1 182 ? 16.564 4.017 -7.897 1.00 93.00 182 GLN A N 1
ATOM 1413 C CA . GLN A 1 182 ? 15.858 5.163 -7.323 1.00 93.00 182 GLN A CA 1
ATOM 1414 C C . GLN A 1 182 ? 14.717 4.724 -6.420 1.00 93.00 182 GLN A C 1
ATOM 1416 O O . GLN A 1 182 ? 14.058 3.727 -6.698 1.00 93.00 182 GLN A O 1
ATOM 1421 N N . LEU A 1 183 ? 14.447 5.506 -5.374 1.00 94.56 183 LEU A N 1
ATOM 1422 C CA . LEU A 1 183 ? 13.315 5.266 -4.491 1.00 94.56 183 LEU A CA 1
ATOM 1423 C C . LEU A 1 183 ? 12.002 5.622 -5.200 1.00 94.56 183 LEU A C 1
ATOM 1425 O O . LEU A 1 183 ? 11.720 6.800 -5.412 1.00 94.56 183 LEU A O 1
ATOM 1429 N N . ILE A 1 184 ? 11.194 4.616 -5.536 1.00 95.06 184 ILE A N 1
ATOM 1430 C CA . ILE A 1 184 ? 9.987 4.799 -6.360 1.00 95.06 184 ILE A CA 1
ATOM 1431 C C . ILE A 1 184 ? 8.691 4.980 -5.567 1.00 95.06 184 ILE A C 1
ATOM 1433 O O . ILE A 1 184 ? 7.635 5.136 -6.166 1.00 95.06 184 ILE A O 1
ATOM 1437 N N . ASN A 1 185 ? 8.706 4.957 -4.236 1.00 94.75 185 ASN A N 1
ATOM 1438 C CA . ASN A 1 185 ? 7.494 5.171 -3.445 1.00 94.75 185 ASN A CA 1
ATOM 1439 C C . ASN A 1 185 ? 7.706 6.182 -2.319 1.00 94.75 185 ASN A C 1
ATOM 1441 O O . ASN A 1 185 ? 8.812 6.395 -1.823 1.00 94.75 185 ASN A O 1
ATOM 1445 N N . LYS A 1 186 ? 6.599 6.797 -1.899 1.00 92.00 186 LYS A N 1
ATOM 1446 C CA . LYS A 1 186 ? 6.548 7.690 -0.742 1.00 92.00 186 LYS A CA 1
ATOM 1447 C C . LYS A 1 186 ? 5.786 6.990 0.385 1.00 92.00 186 LYS A C 1
ATOM 1449 O O . LYS A 1 186 ? 4.592 6.737 0.216 1.00 92.00 186 LYS A O 1
ATOM 1454 N N . PRO A 1 187 ? 6.441 6.675 1.516 1.00 91.19 187 PRO A N 1
ATOM 1455 C CA . PRO A 1 187 ? 5.762 6.083 2.659 1.00 91.19 187 PRO A CA 1
ATOM 1456 C C . PRO A 1 187 ? 4.619 6.963 3.175 1.00 91.19 187 PRO A C 1
ATOM 1458 O O . PRO A 1 187 ? 4.766 8.179 3.310 1.00 91.19 187 PRO A O 1
ATOM 1461 N N . THR A 1 188 ? 3.496 6.338 3.514 1.00 90.19 188 THR A N 1
ATOM 1462 C CA . THR A 1 188 ? 2.372 6.975 4.206 1.00 90.19 188 THR A CA 1
ATOM 1463 C C . THR A 1 188 ? 2.494 6.730 5.703 1.00 90.19 188 THR A C 1
ATOM 1465 O O . THR A 1 188 ? 2.669 5.595 6.144 1.00 90.19 188 THR A O 1
ATOM 1468 N N . PHE A 1 189 ? 2.381 7.785 6.505 1.00 88.81 189 PHE A N 1
ATOM 1469 C CA . PHE A 1 189 ? 2.451 7.685 7.960 1.00 88.81 189 PHE A CA 1
ATOM 1470 C C . PHE A 1 189 ? 1.048 7.554 8.546 1.00 88.81 189 PHE A C 1
ATOM 1472 O O . PHE A 1 189 ? 0.209 8.432 8.350 1.00 88.81 189 PHE A O 1
ATOM 1479 N N . LEU A 1 190 ? 0.800 6.473 9.286 1.00 87.69 190 LEU A N 1
ATOM 1480 C CA . LEU A 1 190 ? -0.475 6.208 9.943 1.00 87.69 190 LEU A CA 1
ATOM 1481 C C . LEU A 1 190 ? -0.295 6.140 11.459 1.00 87.69 190 LEU A C 1
ATOM 1483 O O . LEU A 1 190 ? 0.512 5.380 11.987 1.00 87.69 190 LEU A O 1
ATOM 1487 N N . SER A 1 191 ? -1.091 6.930 12.167 1.00 84.75 191 SER A N 1
ATOM 1488 C CA . SER A 1 191 ? -1.317 6.805 13.607 1.00 84.75 191 SER A CA 1
ATOM 1489 C C . SER A 1 191 ? -2.616 6.046 13.885 1.00 84.75 191 SER A C 1
ATOM 1491 O O . SER A 1 191 ? -3.509 5.979 13.035 1.00 84.75 191 SER A O 1
ATOM 1493 N N . VAL A 1 192 ? -2.785 5.560 15.113 1.00 80.69 192 VAL A N 1
ATOM 1494 C CA . VAL A 1 192 ? -4.059 5.006 15.598 1.00 80.69 192 VAL A CA 1
ATOM 1495 C C . VAL A 1 192 ? -5.187 6.010 15.409 1.00 80.69 192 VAL A C 1
ATOM 1497 O O . VAL A 1 192 ? -6.268 5.643 14.964 1.00 80.69 192 VAL A O 1
ATOM 1500 N N . ARG A 1 193 ? -4.929 7.291 15.692 1.00 78.62 193 ARG A N 1
ATOM 1501 C CA . ARG A 1 193 ? -5.932 8.357 15.568 1.00 78.62 193 ARG A CA 1
ATOM 1502 C C . ARG A 1 193 ? -6.341 8.622 14.122 1.00 78.62 193 ARG A C 1
ATOM 1504 O O . ARG A 1 193 ? -7.497 8.939 13.879 1.00 78.62 193 ARG A O 1
ATOM 1511 N N . SER A 1 194 ? -5.416 8.503 13.170 1.00 79.75 194 SER A N 1
ATOM 1512 C CA . SER A 1 194 ? -5.743 8.659 11.748 1.00 79.75 194 SER A CA 1
ATOM 1513 C C . SER A 1 194 ? -6.448 7.428 11.180 1.00 79.75 194 SER A C 1
ATOM 1515 O O . SER A 1 194 ? -7.315 7.576 10.328 1.00 79.75 194 SER A O 1
ATOM 1517 N N . MET A 1 195 ? -6.107 6.222 11.652 1.00 79.88 195 MET A N 1
ATOM 1518 C CA . MET A 1 195 ? -6.778 4.981 11.236 1.00 79.88 195 MET A CA 1
ATOM 1519 C C . MET A 1 195 ? -8.184 4.856 11.831 1.00 79.88 195 MET A C 1
ATOM 1521 O O . MET A 1 195 ? -9.098 4.369 11.173 1.00 79.88 195 MET A O 1
ATOM 1525 N N . PHE A 1 196 ? -8.357 5.325 13.065 1.00 80.75 196 PHE A N 1
ATOM 1526 C CA . PHE A 1 196 ? -9.616 5.327 13.798 1.00 80.75 196 PHE A CA 1
ATOM 1527 C C . PHE A 1 196 ? -9.896 6.754 14.278 1.00 80.75 196 PHE A C 1
ATOM 1529 O O . PHE A 1 196 ? -9.605 7.067 15.438 1.00 80.75 196 PHE A O 1
ATOM 1536 N N . PRO A 1 197 ? -10.453 7.635 13.421 1.00 75.94 197 PRO A N 1
ATOM 1537 C CA . PRO A 1 197 ? -10.825 9.001 13.792 1.00 75.94 197 PRO A CA 1
ATOM 1538 C C . PRO A 1 197 ? -12.087 8.998 14.670 1.00 75.94 197 PRO A C 1
ATOM 1540 O O . PRO A 1 197 ? -13.115 9.592 14.349 1.00 75.94 197 PRO A O 1
ATOM 1543 N N . LEU A 1 198 ? -12.030 8.273 15.785 1.00 72.69 198 LEU A N 1
ATOM 1544 C CA . LEU A 1 198 ? -13.103 8.144 16.754 1.00 72.69 198 LEU A CA 1
ATOM 1545 C C . LEU A 1 198 ? -13.219 9.474 17.501 1.00 72.69 198 LEU A C 1
ATOM 1547 O O . LEU A 1 198 ? -12.488 9.744 18.451 1.00 72.69 198 LEU A O 1
ATOM 1551 N N . LEU A 1 199 ? -14.140 10.324 17.043 1.00 69.56 199 LEU A N 1
ATOM 1552 C CA . LEU A 1 199 ? -14.501 11.566 17.735 1.00 69.56 199 LEU A CA 1
ATOM 1553 C C . LEU A 1 199 ? -15.143 11.280 19.106 1.00 69.56 199 LEU A C 1
ATOM 1555 O O . LEU A 1 199 ? -15.105 12.121 20.005 1.00 69.56 199 LEU A O 1
ATOM 1559 N N . ASP A 1 200 ? -15.721 10.089 19.278 1.00 79.31 200 ASP A N 1
ATOM 1560 C CA . ASP A 1 200 ? -16.331 9.650 20.528 1.00 79.31 200 ASP A CA 1
ATOM 1561 C C . ASP A 1 200 ? -15.282 9.122 21.514 1.00 79.31 200 ASP A C 1
ATOM 1563 O O . ASP A 1 200 ? -14.660 8.084 21.295 1.00 79.31 200 ASP A O 1
ATOM 1567 N N . ARG A 1 201 ? -15.147 9.804 22.657 1.00 83.81 201 ARG A N 1
ATOM 1568 C CA . ARG A 1 201 ? -14.214 9.440 23.738 1.00 83.81 201 ARG A CA 1
ATOM 1569 C C . ARG A 1 201 ? -14.487 8.068 24.362 1.00 83.81 201 ARG A C 1
ATOM 1571 O O . ARG A 1 201 ? -13.614 7.540 25.052 1.00 83.81 201 ARG A O 1
ATOM 1578 N N . ASN A 1 202 ? -15.689 7.528 24.172 1.00 90.31 202 ASN A N 1
ATOM 1579 C CA . ASN A 1 202 ? -16.095 6.257 24.758 1.00 90.31 202 ASN A CA 1
ATOM 1580 C C . ASN A 1 202 ? -15.772 5.056 23.875 1.00 90.31 202 ASN A C 1
ATOM 1582 O O . ASN A 1 202 ? -15.779 3.940 24.382 1.00 90.31 202 ASN A O 1
ATOM 1586 N N . ILE A 1 203 ? -15.478 5.251 22.587 1.00 90.44 203 ILE A N 1
ATOM 1587 C CA . ILE A 1 203 ? -14.969 4.165 21.751 1.00 90.44 203 ILE A CA 1
ATOM 1588 C C . ILE A 1 203 ? -13.452 4.243 21.760 1.00 90.44 203 ILE A C 1
ATOM 1590 O O . ILE A 1 203 ? -12.865 5.232 21.324 1.00 90.44 203 ILE A O 1
ATOM 1594 N N . LYS A 1 204 ? -12.806 3.201 22.281 1.00 90.44 204 LYS A N 1
ATOM 1595 C CA . LYS A 1 204 ? -11.347 3.139 22.385 1.00 90.44 204 LYS A CA 1
ATOM 1596 C C . LYS A 1 204 ? -10.805 1.940 21.628 1.00 90.44 204 LYS A C 1
ATOM 1598 O O . LYS A 1 204 ? -11.362 0.847 21.694 1.00 90.44 204 LYS A O 1
ATOM 1603 N N . VAL A 1 205 ? -9.677 2.148 20.957 1.00 91.19 205 VAL A N 1
ATOM 1604 C CA . VAL A 1 205 ? -8.864 1.069 20.393 1.00 91.19 205 VAL A CA 1
ATOM 1605 C C . VAL A 1 205 ? -7.919 0.580 21.487 1.00 91.19 205 VAL A C 1
ATOM 1607 O O . VAL A 1 205 ? -7.151 1.368 22.041 1.00 91.19 205 VAL A O 1
ATOM 1610 N N . LEU A 1 206 ? -7.989 -0.706 21.823 1.00 91.69 206 LEU A N 1
ATOM 1611 C CA . LEU A 1 206 ? -7.134 -1.319 22.846 1.00 91.69 206 LEU A CA 1
ATOM 1612 C C . LEU A 1 206 ? -5.880 -1.946 22.241 1.00 91.69 206 LEU A C 1
ATOM 1614 O O . LEU A 1 206 ? -4.792 -1.845 22.800 1.00 91.69 206 LEU A O 1
ATOM 1618 N N . LYS A 1 207 ? -6.037 -2.601 21.093 1.00 93.88 207 LYS A N 1
ATOM 1619 C CA . LYS A 1 207 ? -4.978 -3.351 20.421 1.00 93.88 207 LYS A CA 1
ATOM 1620 C C . LYS A 1 207 ? -5.269 -3.381 18.928 1.00 93.88 207 LYS A C 1
ATOM 1622 O O . LYS A 1 207 ? -6.433 -3.455 18.540 1.00 93.88 207 LYS A O 1
ATOM 1627 N N . TYR A 1 208 ? -4.228 -3.379 18.105 1.00 93.62 208 TYR A N 1
ATOM 1628 C CA . TYR A 1 208 ? -4.342 -3.891 16.746 1.00 93.62 208 TYR A CA 1
ATOM 1629 C C . TYR A 1 208 ? -3.121 -4.728 16.386 1.00 93.62 208 TYR A C 1
ATOM 1631 O O . TYR A 1 208 ? -2.005 -4.465 16.834 1.00 93.62 208 TYR A O 1
ATOM 1639 N N . GLU A 1 209 ? -3.340 -5.763 15.591 1.00 96.06 209 GLU A N 1
ATOM 1640 C CA . GLU A 1 209 ? -2.280 -6.600 15.049 1.00 96.06 209 GLU A CA 1
ATOM 1641 C C . GLU A 1 209 ? -2.666 -7.101 13.669 1.00 96.06 209 GLU A C 1
ATOM 1643 O O . GLU A 1 209 ? -3.845 -7.311 13.390 1.00 96.06 209 GLU A O 1
ATOM 1648 N N . GLY A 1 210 ? -1.686 -7.307 12.802 1.00 95.62 210 GLY A N 1
ATOM 1649 C CA . GLY A 1 210 ? -1.984 -7.835 11.485 1.00 95.62 210 GLY A CA 1
ATOM 1650 C C . GLY A 1 210 ? -0.812 -7.840 10.531 1.00 95.62 210 GLY A C 1
ATOM 1651 O O . GLY A 1 210 ? 0.346 -7.739 10.943 1.00 95.62 210 GLY A O 1
ATOM 1652 N N . LEU A 1 211 ? -1.143 -7.992 9.256 1.00 96.81 211 LEU A N 1
ATOM 1653 C CA . LEU A 1 211 ? -0.206 -8.139 8.155 1.00 96.81 211 LEU A CA 1
ATOM 1654 C C . LEU A 1 211 ? -0.472 -7.063 7.104 1.00 96.81 211 LEU A C 1
ATOM 1656 O O . LEU A 1 211 ? -1.621 -6.770 6.776 1.00 96.81 211 LEU A O 1
ATOM 1660 N N . VAL A 1 212 ? 0.608 -6.484 6.597 1.00 96.62 212 VAL A N 1
ATOM 1661 C CA . VAL A 1 212 ? 0.609 -5.634 5.410 1.00 96.62 212 VAL A CA 1
ATOM 1662 C C . VAL A 1 212 ? 1.355 -6.383 4.324 1.00 96.62 212 VAL A C 1
ATOM 1664 O O . VAL A 1 212 ? 2.454 -6.877 4.574 1.00 96.62 212 VAL A O 1
ATOM 1667 N N . ASP A 1 213 ? 0.748 -6.467 3.151 1.00 97.19 213 ASP A N 1
ATOM 1668 C CA . ASP A 1 213 ? 1.351 -7.005 1.940 1.00 97.19 213 ASP A CA 1
ATOM 1669 C C . ASP A 1 213 ? 1.401 -5.893 0.895 1.00 97.19 213 ASP A C 1
ATOM 1671 O O . ASP A 1 213 ? 0.398 -5.235 0.613 1.00 97.19 213 ASP A O 1
ATOM 1675 N N . PHE A 1 214 ? 2.596 -5.636 0.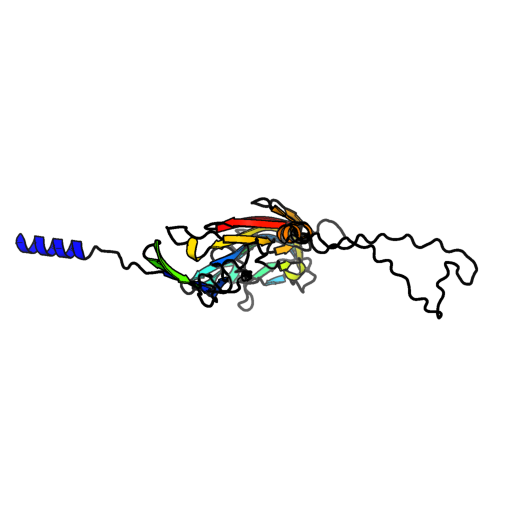385 1.00 97.00 214 PHE A N 1
ATOM 1676 C CA . PHE A 1 214 ? 2.856 -4.636 -0.626 1.00 97.00 214 PHE A CA 1
ATOM 1677 C C . PHE A 1 214 ? 3.406 -5.302 -1.870 1.00 97.00 214 PHE A C 1
ATOM 1679 O O . PHE A 1 214 ? 4.560 -5.727 -1.918 1.00 97.00 214 PHE A O 1
ATOM 1686 N N . ARG A 1 215 ? 2.554 -5.354 -2.880 1.00 96.56 215 ARG A N 1
ATOM 1687 C CA . ARG A 1 215 ? 2.822 -5.974 -4.160 1.00 96.56 215 ARG A CA 1
ATOM 1688 C C . ARG A 1 215 ? 3.262 -4.928 -5.160 1.00 96.56 215 ARG A C 1
ATOM 1690 O O . ARG A 1 215 ? 2.623 -3.887 -5.308 1.00 96.56 215 ARG A O 1
ATOM 1697 N N . ILE A 1 216 ? 4.347 -5.220 -5.862 1.00 96.69 216 ILE A N 1
ATOM 1698 C CA . ILE A 1 216 ? 4.811 -4.421 -6.990 1.00 96.69 216 ILE A CA 1
ATOM 1699 C C . ILE A 1 216 ? 4.863 -5.334 -8.202 1.00 96.69 216 ILE A C 1
ATOM 1701 O O . ILE A 1 216 ? 5.556 -6.351 -8.183 1.00 96.69 216 ILE A O 1
ATOM 1705 N N . THR A 1 217 ? 4.143 -4.955 -9.250 1.00 95.88 217 THR A N 1
ATOM 1706 C CA . THR A 1 217 ? 3.989 -5.742 -10.475 1.00 95.88 217 THR A CA 1
ATOM 1707 C C . THR A 1 217 ? 4.577 -4.972 -11.650 1.00 95.88 217 THR A C 1
ATOM 1709 O O . THR A 1 217 ? 4.240 -3.806 -11.855 1.00 95.88 217 THR A O 1
ATOM 1712 N N . ASN A 1 218 ? 5.442 -5.617 -12.432 1.00 95.31 218 ASN A N 1
ATOM 1713 C CA . ASN A 1 218 ? 5.895 -5.120 -13.727 1.00 95.31 218 ASN A CA 1
ATOM 1714 C C . ASN A 1 218 ? 4.818 -5.436 -14.769 1.00 95.31 218 ASN A C 1
ATOM 1716 O O . ASN A 1 218 ? 4.790 -6.526 -15.334 1.00 95.31 218 ASN A O 1
ATOM 1720 N N . VAL A 1 219 ? 3.895 -4.502 -14.978 1.00 93.44 219 VAL A N 1
ATOM 1721 C CA . VAL A 1 219 ? 2.655 -4.716 -15.734 1.00 93.44 219 VAL A CA 1
ATOM 1722 C C . VAL A 1 219 ? 2.912 -5.245 -17.152 1.00 93.44 219 VAL A C 1
ATOM 1724 O O . VAL A 1 219 ? 2.365 -6.300 -17.474 1.00 93.44 219 VAL A O 1
ATOM 1727 N N . PRO A 1 220 ? 3.783 -4.629 -17.980 1.00 90.31 220 PRO A N 1
ATOM 1728 C CA . PRO A 1 220 ? 4.033 -5.137 -19.327 1.00 90.31 220 PRO A CA 1
ATOM 1729 C C . PRO A 1 220 ? 4.753 -6.487 -19.369 1.00 90.31 220 PRO A C 1
ATOM 1731 O O . PRO A 1 220 ? 4.823 -7.083 -20.436 1.00 90.31 220 PRO A O 1
ATOM 1734 N N . ASN A 1 221 ? 5.336 -6.961 -18.265 1.00 90.38 221 ASN A N 1
ATOM 1735 C CA . ASN A 1 221 ? 6.054 -8.238 -18.219 1.00 90.38 221 ASN A CA 1
ATOM 1736 C C . ASN A 1 221 ? 5.232 -9.339 -17.535 1.00 90.38 221 ASN A C 1
ATOM 1738 O O . ASN A 1 221 ? 5.369 -10.512 -17.859 1.00 90.38 221 ASN A O 1
ATOM 1742 N N . TYR A 1 222 ? 4.360 -8.983 -16.589 1.00 87.81 222 TYR A N 1
ATOM 1743 C CA . TYR A 1 222 ? 3.648 -9.927 -15.728 1.00 87.81 222 TYR A CA 1
ATOM 1744 C C . TYR A 1 222 ? 2.659 -10.816 -16.490 1.00 87.81 222 TYR A C 1
ATOM 1746 O O . TYR A 1 222 ? 2.611 -12.018 -16.232 1.00 87.81 222 TYR A O 1
ATOM 1754 N N . GLU A 1 223 ? 1.925 -10.255 -17.450 1.00 81.50 223 GLU A N 1
ATOM 1755 C CA . GLU A 1 223 ? 0.893 -10.977 -18.213 1.00 81.50 223 GLU A CA 1
ATOM 1756 C C . GLU A 1 223 ? 1.411 -11.610 -19.514 1.00 81.50 223 GLU A C 1
ATOM 1758 O O . GLU A 1 223 ? 0.674 -12.340 -20.169 1.00 81.50 223 GLU A O 1
ATOM 1763 N N . ASN A 1 224 ? 2.672 -11.356 -19.877 1.00 85.06 224 ASN A N 1
ATOM 1764 C CA . ASN A 1 224 ? 3.265 -11.791 -21.143 1.00 85.06 224 ASN A CA 1
ATOM 1765 C C . ASN A 1 224 ? 4.225 -12.970 -20.955 1.00 85.06 224 ASN A C 1
ATOM 1767 O O . ASN A 1 224 ? 4.814 -13.127 -19.888 1.00 85.06 224 ASN A O 1
ATOM 1771 N N . ASP A 1 225 ? 4.409 -13.778 -21.998 1.00 83.12 225 ASP A N 1
ATOM 1772 C CA . ASP A 1 225 ? 5.171 -15.031 -21.939 1.00 83.12 225 ASP A CA 1
ATOM 1773 C C . ASP A 1 225 ? 6.682 -14.820 -22.098 1.00 83.12 225 ASP A C 1
ATOM 1775 O O . ASP A 1 225 ? 7.467 -15.550 -21.494 1.00 83.12 225 ASP A O 1
ATOM 1779 N N . ASP A 1 226 ? 7.113 -13.811 -22.865 1.00 82.56 226 ASP A N 1
ATOM 1780 C CA . ASP A 1 226 ? 8.543 -13.634 -23.169 1.00 82.56 226 ASP A CA 1
ATOM 1781 C C . ASP A 1 226 ? 9.382 -13.151 -21.974 1.00 82.56 226 ASP A C 1
ATOM 1783 O O . ASP A 1 226 ? 10.605 -13.298 -21.973 1.00 82.56 226 ASP A O 1
ATOM 1787 N N . LYS A 1 227 ? 8.744 -12.545 -20.963 1.00 84.56 227 LYS A N 1
ATOM 1788 C CA . LYS A 1 227 ? 9.380 -12.066 -19.719 1.00 84.56 227 LYS A CA 1
ATOM 1789 C C . LYS A 1 227 ? 10.677 -11.255 -19.917 1.00 84.56 227 LYS A C 1
ATOM 1791 O O . LYS A 1 227 ? 11.609 -1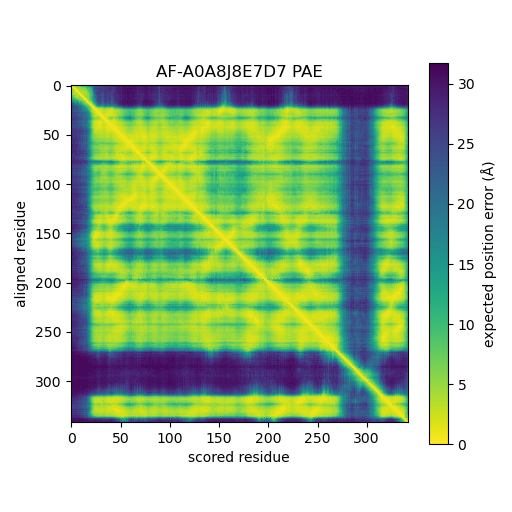1.354 -19.118 1.00 84.56 227 LYS A O 1
ATOM 1796 N N . LEU A 1 228 ? 10.750 -10.439 -20.968 1.00 86.00 228 LEU A N 1
ATOM 1797 C CA . LEU A 1 228 ? 11.995 -9.807 -21.430 1.00 86.00 228 LEU A CA 1
ATOM 1798 C C . LEU A 1 228 ? 12.503 -8.688 -20.517 1.00 86.00 228 LEU A C 1
ATOM 1800 O O . LEU A 1 228 ? 13.712 -8.456 -20.421 1.00 86.00 228 LEU A O 1
ATOM 1804 N N . PHE A 1 229 ? 11.597 -7.955 -19.873 1.00 89.19 229 PHE A N 1
ATOM 1805 C CA . PHE A 1 229 ? 11.937 -6.684 -19.246 1.00 89.19 229 PHE A CA 1
ATOM 1806 C C . PHE A 1 229 ? 12.212 -6.846 -17.758 1.00 89.19 229 PHE A C 1
ATOM 1808 O O . PHE A 1 229 ? 11.324 -7.169 -16.974 1.00 89.19 229 PHE A O 1
ATOM 1815 N N . HIS A 1 230 ? 13.446 -6.538 -17.367 1.00 91.50 230 HIS A N 1
ATOM 1816 C CA . HIS A 1 230 ? 13.829 -6.415 -15.969 1.00 91.50 230 HIS A CA 1
ATOM 1817 C C . HIS A 1 230 ? 13.860 -4.946 -15.561 1.00 91.50 230 HIS A C 1
ATOM 1819 O O . HIS A 1 230 ? 14.326 -4.084 -16.307 1.00 91.50 230 HIS A O 1
ATOM 1825 N N . VAL A 1 231 ? 13.405 -4.673 -14.346 1.00 93.31 231 VAL A N 1
ATOM 1826 C CA . VAL A 1 231 ? 13.410 -3.344 -13.740 1.00 93.31 231 VAL A CA 1
ATOM 1827 C C . VAL A 1 231 ? 14.308 -3.333 -12.509 1.00 93.31 231 VAL A C 1
ATOM 1829 O O . VAL A 1 231 ? 14.375 -4.306 -11.756 1.00 93.31 231 VAL A O 1
ATOM 1832 N N . PHE A 1 232 ? 15.003 -2.213 -12.307 1.00 93.06 232 PHE A N 1
ATOM 1833 C CA . PHE A 1 232 ? 15.925 -2.009 -11.196 1.00 93.06 232 PHE A CA 1
ATOM 1834 C C . PHE A 1 232 ? 15.576 -0.728 -10.443 1.00 93.06 232 PHE A C 1
ATOM 1836 O O . PHE A 1 232 ? 15.645 0.366 -11.003 1.00 93.06 232 PHE A O 1
ATOM 1843 N N . PHE A 1 233 ? 15.179 -0.855 -9.181 1.00 95.12 233 PHE A N 1
ATOM 1844 C CA . PHE A 1 233 ? 14.688 0.265 -8.379 1.00 95.12 233 PHE A CA 1
ATOM 1845 C C . PHE A 1 233 ? 14.898 0.027 -6.883 1.00 95.12 233 PHE A C 1
ATOM 1847 O O . PHE A 1 233 ? 15.213 -1.078 -6.448 1.00 95.12 233 PHE A O 1
ATOM 1854 N N . ALA A 1 234 ? 14.727 1.073 -6.080 1.00 96.00 234 ALA A N 1
ATOM 1855 C CA . ALA A 1 234 ? 14.638 0.975 -4.631 1.00 96.00 234 ALA A CA 1
ATOM 1856 C C . ALA A 1 234 ? 13.207 1.260 -4.176 1.00 96.00 234 ALA A C 1
ATOM 1858 O O . ALA A 1 234 ? 12.494 2.077 -4.760 1.00 96.00 234 ALA A O 1
ATOM 1859 N N . VAL A 1 235 ? 12.775 0.609 -3.106 1.00 96.56 235 VAL A N 1
ATOM 1860 C CA . VAL A 1 235 ? 11.441 0.804 -2.551 1.00 96.56 235 VAL A CA 1
ATOM 1861 C C . VAL A 1 235 ? 11.491 0.796 -1.032 1.00 96.56 235 VAL A C 1
ATOM 1863 O O . VAL A 1 235 ? 12.200 0.004 -0.421 1.00 96.56 235 VAL A O 1
ATOM 1866 N N . ALA A 1 236 ? 10.777 1.720 -0.411 1.00 95.38 236 ALA A N 1
ATOM 1867 C CA . ALA A 1 236 ? 10.654 1.848 1.030 1.00 95.38 236 ALA A CA 1
ATOM 1868 C C . ALA A 1 236 ? 9.396 1.146 1.531 1.00 95.38 236 ALA A C 1
ATOM 1870 O O . ALA A 1 236 ? 8.460 0.870 0.778 1.00 95.38 236 ALA A O 1
ATOM 1871 N N . GLN A 1 237 ? 9.340 0.936 2.842 1.00 94.38 237 GLN A N 1
ATOM 1872 C CA . GLN A 1 237 ? 8.121 0.501 3.511 1.00 94.38 237 GLN A CA 1
ATOM 1873 C C . GLN A 1 237 ? 6.955 1.450 3.164 1.00 94.38 237 GLN A C 1
ATOM 1875 O O . GLN A 1 237 ? 7.060 2.650 3.414 1.00 94.38 237 GLN A O 1
ATOM 1880 N N . PRO A 1 238 ? 5.836 0.955 2.606 1.00 92.56 238 PRO A N 1
ATOM 1881 C CA . PRO A 1 238 ? 4.795 1.827 2.068 1.00 92.56 238 PRO A CA 1
ATOM 1882 C C . PRO A 1 238 ? 3.928 2.469 3.153 1.00 92.56 238 PRO A C 1
ATOM 1884 O O . PRO A 1 238 ? 3.445 3.583 2.965 1.00 92.56 238 PRO A O 1
ATOM 1887 N N . ILE A 1 239 ? 3.728 1.790 4.288 1.00 92.62 239 ILE A N 1
ATOM 1888 C CA . ILE A 1 239 ? 2.959 2.300 5.425 1.00 92.62 239 ILE A CA 1
ATOM 1889 C C . ILE A 1 239 ? 3.812 2.220 6.683 1.00 92.62 239 ILE A C 1
ATOM 1891 O O . ILE A 1 239 ? 4.204 1.131 7.113 1.00 92.62 239 ILE A O 1
ATOM 1895 N N . ILE A 1 240 ? 4.037 3.372 7.304 1.00 91.38 240 ILE A N 1
ATOM 1896 C CA . ILE A 1 240 ? 4.760 3.504 8.565 1.00 91.38 240 ILE A CA 1
ATOM 1897 C C . ILE A 1 240 ? 3.747 3.764 9.674 1.00 91.38 240 ILE A C 1
ATOM 1899 O O . ILE A 1 240 ? 3.072 4.794 9.693 1.00 91.38 240 ILE A O 1
ATOM 1903 N N . PHE A 1 241 ? 3.660 2.830 10.616 1.00 90.00 241 PHE A N 1
ATOM 1904 C CA . PHE A 1 241 ? 2.789 2.950 11.780 1.00 90.00 241 PHE A CA 1
ATOM 1905 C C . PHE A 1 241 ? 3.518 3.716 12.880 1.00 90.00 241 PHE A C 1
ATOM 1907 O O . PHE A 1 241 ? 4.481 3.213 13.447 1.00 90.00 241 PHE A O 1
ATOM 1914 N N . LEU A 1 242 ? 3.065 4.933 13.178 1.00 87.75 242 LEU A N 1
ATOM 1915 C CA . LEU A 1 242 ? 3.725 5.827 14.136 1.00 87.75 242 LEU A CA 1
ATOM 1916 C C . LEU A 1 242 ? 3.663 5.299 15.572 1.00 87.75 242 LEU A C 1
ATOM 1918 O O . LEU A 1 242 ? 4.615 5.449 16.332 1.00 87.75 242 LEU A O 1
ATOM 1922 N N . ASP A 1 243 ? 2.539 4.683 15.931 1.00 87.00 243 ASP A N 1
ATOM 1923 C CA . ASP A 1 243 ? 2.316 4.166 17.280 1.00 87.00 243 ASP A CA 1
ATOM 1924 C C . ASP A 1 243 ? 2.723 2.689 17.403 1.00 87.00 243 ASP A C 1
ATOM 1926 O O . ASP A 1 243 ? 3.015 2.212 18.497 1.00 87.00 243 ASP A O 1
ATOM 1930 N N . GLY A 1 244 ? 2.724 1.954 16.287 1.00 87.50 244 GLY A N 1
ATOM 1931 C CA . GLY A 1 244 ? 2.908 0.504 16.240 1.00 87.50 244 GLY A CA 1
ATOM 1932 C C . GLY A 1 244 ? 4.353 0.059 16.029 1.00 87.50 244 GLY A C 1
ATOM 1933 O O . GLY A 1 244 ? 5.211 0.803 15.565 1.00 87.50 244 GLY A O 1
ATOM 1934 N N . ARG A 1 245 ? 4.621 -1.208 16.346 1.00 92.00 245 ARG A N 1
ATOM 1935 C CA . ARG A 1 245 ? 5.874 -1.893 16.013 1.00 92.00 245 ARG A CA 1
ATOM 1936 C C . ARG A 1 245 ? 5.684 -2.723 14.754 1.00 92.00 245 ARG A C 1
ATOM 1938 O O . ARG A 1 245 ? 4.740 -3.511 14.686 1.00 92.00 245 ARG A O 1
ATOM 1945 N N . THR A 1 246 ? 6.608 -2.597 13.807 1.00 93.19 246 THR A N 1
ATOM 1946 C CA . THR A 1 246 ? 6.643 -3.393 12.575 1.00 93.19 246 THR A CA 1
ATOM 1947 C C . THR A 1 246 ? 7.797 -4.393 12.608 1.00 93.19 246 THR A C 1
ATOM 1949 O O . THR A 1 246 ? 8.899 -4.069 13.050 1.00 93.19 246 THR A O 1
ATOM 1952 N N . TYR A 1 247 ? 7.539 -5.635 12.202 1.00 94.94 247 TYR A N 1
ATOM 1953 C CA . TYR A 1 247 ? 8.487 -6.750 12.314 1.00 94.94 247 TYR A CA 1
ATOM 1954 C C . TYR A 1 247 ? 8.147 -7.879 11.334 1.00 94.94 247 TYR A C 1
ATOM 1956 O O . TYR A 1 247 ? 7.099 -7.859 10.693 1.00 94.94 247 TYR A O 1
ATOM 1964 N N . GLY A 1 248 ? 9.020 -8.887 11.241 1.00 95.38 248 GLY A N 1
ATOM 1965 C CA . GLY A 1 248 ? 8.773 -10.075 10.417 1.00 95.38 248 GLY A CA 1
ATOM 1966 C C . GLY A 1 248 ? 8.678 -9.749 8.927 1.00 95.38 248 GLY A C 1
ATOM 1967 O O . GLY A 1 248 ? 7.703 -10.130 8.289 1.00 95.38 248 GLY A O 1
ATOM 1968 N N . TYR A 1 249 ? 9.651 -8.995 8.413 1.00 96.62 249 TYR A N 1
ATOM 1969 C CA . TYR A 1 249 ? 9.721 -8.612 7.005 1.00 96.62 249 TYR A CA 1
ATOM 1970 C C . TYR A 1 249 ? 10.020 -9.826 6.125 1.00 96.62 249 TYR A C 1
ATOM 1972 O O . TYR A 1 249 ? 10.865 -10.654 6.461 1.00 96.62 249 TYR A O 1
ATOM 1980 N N . THR A 1 250 ? 9.339 -9.939 4.992 1.00 96.38 250 THR A N 1
ATOM 1981 C CA . THR A 1 250 ? 9.631 -10.938 3.963 1.00 96.38 250 THR A CA 1
ATOM 1982 C C . THR A 1 250 ? 9.391 -10.314 2.589 1.00 96.38 250 THR A C 1
ATOM 1984 O O . THR A 1 250 ? 8.255 -9.936 2.315 1.00 96.38 250 THR A O 1
ATOM 1987 N N . PRO A 1 251 ? 10.421 -10.192 1.731 1.00 95.38 251 PRO A N 1
ATOM 1988 C CA . PRO A 1 251 ? 11.824 -10.547 1.976 1.00 95.38 251 PRO A CA 1
ATOM 1989 C C . PRO A 1 251 ? 12.504 -9.618 3.000 1.00 95.38 251 PRO A C 1
ATOM 1991 O O . PRO A 1 251 ? 11.997 -8.541 3.325 1.00 95.38 251 PRO A O 1
ATOM 1994 N N . ASN A 1 252 ? 13.677 -10.022 3.498 1.00 95.94 252 ASN A N 1
ATOM 1995 C CA . ASN A 1 252 ? 14.507 -9.148 4.331 1.00 95.94 252 ASN A CA 1
ATOM 1996 C C . ASN A 1 252 ? 14.873 -7.871 3.561 1.00 95.94 252 ASN A C 1
ATOM 1998 O O . ASN A 1 252 ? 15.153 -7.918 2.363 1.00 95.94 252 ASN A O 1
ATOM 2002 N N . TYR A 1 253 ? 14.863 -6.734 4.255 1.00 95.56 253 TYR A N 1
ATOM 2003 C CA . TYR A 1 253 ? 15.235 -5.456 3.659 1.00 95.56 253 TYR A CA 1
ATOM 2004 C C . TYR A 1 253 ? 16.741 -5.372 3.422 1.00 95.56 253 TYR A C 1
ATOM 2006 O O . TYR A 1 253 ? 17.535 -5.953 4.161 1.00 95.56 253 TYR A O 1
ATOM 2014 N N . THR A 1 254 ? 17.131 -4.641 2.381 1.00 94.62 254 THR A N 1
ATOM 2015 C CA . THR A 1 254 ? 18.535 -4.495 1.985 1.00 94.62 254 THR A CA 1
ATOM 2016 C C . THR A 1 254 ? 19.280 -3.567 2.934 1.00 94.62 254 THR A C 1
ATOM 2018 O O . THR A 1 254 ? 20.419 -3.833 3.302 1.00 94.62 254 THR A O 1
ATOM 2021 N N . MET A 1 255 ? 18.642 -2.458 3.309 1.00 94.31 255 MET A N 1
ATOM 2022 C CA . MET A 1 255 ? 19.221 -1.428 4.165 1.00 94.31 255 MET A CA 1
ATOM 2023 C C . MET A 1 255 ? 18.125 -0.567 4.791 1.00 94.31 255 MET A C 1
ATOM 2025 O O . MET A 1 255 ? 16.944 -0.681 4.464 1.00 94.31 255 MET A O 1
ATOM 2029 N N . THR A 1 256 ? 18.510 0.311 5.700 1.00 94.38 256 THR A N 1
ATOM 2030 C CA . THR A 1 256 ? 17.620 1.329 6.253 1.00 94.38 256 THR A CA 1
ATOM 2031 C C . THR A 1 256 ? 17.616 2.593 5.389 1.00 94.38 256 THR A C 1
ATOM 2033 O O . THR A 1 256 ? 18.538 2.841 4.616 1.00 94.38 256 THR A O 1
ATOM 2036 N N . TYR A 1 257 ? 16.587 3.428 5.513 1.00 92.44 257 TYR A N 1
ATOM 2037 C CA . TYR A 1 257 ? 16.458 4.662 4.734 1.00 92.44 257 TYR A CA 1
ATOM 2038 C C . TYR A 1 257 ? 17.630 5.630 4.944 1.00 92.44 257 TYR A C 1
ATOM 2040 O O . TYR A 1 257 ? 18.100 6.255 3.994 1.00 92.44 257 TYR A O 1
ATOM 2048 N N . GLN A 1 258 ? 18.149 5.721 6.170 1.00 90.56 258 GLN A N 1
ATOM 2049 C CA . GLN A 1 258 ? 19.338 6.527 6.447 1.00 90.56 258 GLN A CA 1
ATOM 2050 C C . GLN A 1 258 ? 20.581 5.973 5.747 1.00 90.56 258 GLN A C 1
ATOM 2052 O O . GLN A 1 258 ? 21.356 6.750 5.195 1.00 90.56 258 GLN A O 1
ATOM 2057 N N . GLU A 1 259 ? 20.767 4.653 5.734 1.00 91.25 259 GLU A N 1
ATOM 2058 C CA . GLU A 1 259 ? 21.863 4.013 4.994 1.00 91.25 259 GLU A CA 1
ATOM 2059 C C . GLU A 1 259 ? 21.701 4.210 3.486 1.00 91.25 259 GLU A C 1
ATOM 2061 O O . GLU A 1 259 ? 22.672 4.523 2.800 1.00 91.25 259 GLU A O 1
ATOM 2066 N N . TYR A 1 260 ? 20.473 4.115 2.976 1.00 92.12 260 TYR A N 1
ATOM 2067 C CA . TYR A 1 260 ? 20.175 4.374 1.573 1.00 92.12 260 TYR A CA 1
ATOM 2068 C C . TYR A 1 260 ? 20.600 5.790 1.162 1.00 92.12 260 TYR A C 1
ATOM 2070 O O . TYR A 1 260 ? 21.374 5.955 0.221 1.00 92.12 260 TYR A O 1
ATOM 2078 N N . LEU A 1 261 ? 20.171 6.815 1.903 1.00 88.88 261 LEU A N 1
ATOM 2079 C CA . LEU A 1 261 ? 20.502 8.204 1.577 1.00 88.88 261 LEU A CA 1
ATOM 2080 C C . LEU A 1 261 ? 21.979 8.549 1.798 1.00 88.88 261 LEU A C 1
ATOM 2082 O O . LEU A 1 261 ? 22.593 9.200 0.958 1.00 88.88 261 LEU A O 1
ATOM 2086 N N . HIS A 1 262 ? 22.536 8.174 2.951 1.00 85.25 262 HIS A N 1
ATOM 2087 C CA . HIS A 1 262 ? 23.841 8.675 3.394 1.00 85.25 262 HIS A CA 1
ATOM 2088 C C . HIS A 1 262 ? 25.017 7.790 3.006 1.00 85.25 262 HIS A C 1
ATOM 2090 O O . HIS A 1 262 ? 26.161 8.226 3.117 1.00 85.25 262 HIS A O 1
ATOM 2096 N N . LYS A 1 263 ? 24.758 6.554 2.593 1.00 85.81 263 LYS A N 1
ATOM 2097 C CA . LYS A 1 263 ? 25.804 5.633 2.174 1.00 85.81 263 LYS A CA 1
ATOM 2098 C C . LYS A 1 263 ? 25.589 5.236 0.728 1.00 85.81 263 LYS A C 1
ATOM 2100 O O . LYS A 1 263 ? 26.372 5.629 -0.122 1.00 85.81 263 LYS A O 1
ATOM 2105 N N . PHE A 1 264 ? 24.487 4.552 0.442 1.00 87.62 264 PHE A N 1
ATOM 2106 C CA . PHE A 1 264 ? 24.287 3.921 -0.857 1.00 87.62 264 PHE A CA 1
ATOM 2107 C C . PHE A 1 264 ? 24.209 4.927 -2.014 1.00 87.62 264 PHE A C 1
ATOM 2109 O O . PHE A 1 264 ? 24.965 4.806 -2.971 1.00 87.62 264 PHE A O 1
ATOM 2116 N N . VAL A 1 265 ? 23.344 5.945 -1.930 1.00 86.06 265 VAL A N 1
ATOM 2117 C CA . VAL A 1 265 ? 23.191 6.944 -3.007 1.00 86.06 265 VAL A CA 1
ATOM 2118 C C . VAL A 1 265 ? 24.482 7.739 -3.218 1.00 86.06 265 VAL A C 1
ATOM 2120 O O . VAL A 1 265 ? 24.870 8.004 -4.355 1.00 86.06 265 VAL A O 1
ATOM 2123 N N . LEU A 1 266 ? 25.167 8.094 -2.129 1.00 82.38 266 LEU A N 1
ATOM 2124 C CA . LEU A 1 266 ? 26.417 8.848 -2.189 1.00 82.38 266 LEU A CA 1
ATOM 2125 C C . LEU A 1 266 ? 27.552 8.018 -2.801 1.00 82.38 266 LEU A C 1
ATOM 2127 O O . LEU A 1 266 ? 28.157 8.475 -3.771 1.00 82.38 266 LEU A O 1
ATOM 2131 N N . GLU A 1 267 ? 27.761 6.788 -2.322 1.00 83.38 267 GLU A N 1
ATOM 2132 C CA . GLU A 1 267 ? 28.742 5.843 -2.874 1.00 83.38 267 GLU A CA 1
ATOM 2133 C C . GLU A 1 267 ? 28.470 5.570 -4.359 1.00 83.38 267 GLU A C 1
ATOM 2135 O O . GLU A 1 267 ? 29.392 5.623 -5.170 1.00 83.38 267 GLU A O 1
ATOM 2140 N N . TYR A 1 268 ? 27.203 5.368 -4.737 1.00 77.62 268 TYR A N 1
ATOM 2141 C CA . TYR A 1 268 ? 26.813 5.154 -6.132 1.00 77.62 268 TYR A CA 1
ATOM 2142 C C . TYR A 1 268 ? 27.102 6.379 -7.012 1.00 77.62 268 TYR A C 1
ATOM 2144 O O . TYR A 1 268 ? 27.530 6.245 -8.156 1.00 77.62 268 TYR A O 1
ATOM 2152 N N . SER A 1 269 ? 26.902 7.589 -6.483 1.00 72.62 269 SER A N 1
ATOM 2153 C CA . SER A 1 269 ? 27.198 8.835 -7.202 1.00 72.62 269 SER A CA 1
ATOM 2154 C C . SER A 1 269 ? 28.697 9.151 -7.314 1.00 72.62 269 SER A C 1
ATOM 2156 O O . SER A 1 269 ? 29.058 10.1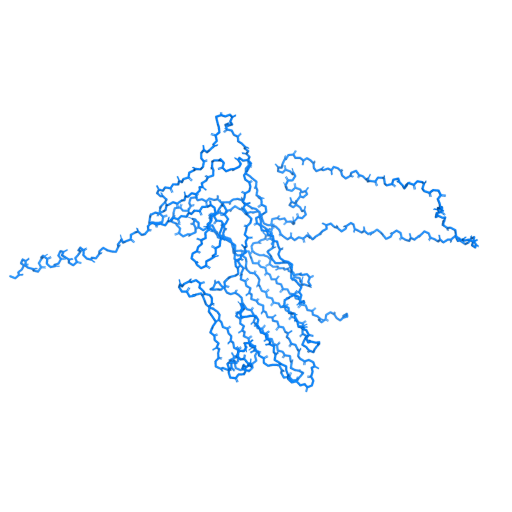30 -7.963 1.00 72.62 269 SER A O 1
ATOM 2158 N N . GLY A 1 270 ? 29.570 8.362 -6.674 1.00 68.56 270 GLY A N 1
ATOM 2159 C CA . GLY A 1 270 ? 31.007 8.633 -6.593 1.00 68.56 270 GLY A CA 1
ATOM 2160 C C . GLY A 1 270 ? 31.367 9.830 -5.706 1.00 68.56 270 GLY A C 1
ATOM 2161 O O . GLY A 1 270 ? 32.525 10.244 -5.681 1.00 68.56 270 GLY A O 1
ATOM 2162 N N . ASN A 1 271 ? 30.403 10.384 -4.965 1.00 65.00 271 ASN A N 1
ATOM 2163 C CA . ASN A 1 271 ? 30.629 11.493 -4.047 1.00 65.00 271 ASN A CA 1
ATOM 2164 C C . ASN A 1 271 ? 30.897 10.956 -2.640 1.00 65.00 271 ASN A C 1
ATOM 2166 O O . ASN A 1 271 ? 30.048 10.296 -2.038 1.00 65.00 271 ASN A O 1
ATOM 2170 N N . SER A 1 272 ? 32.045 11.305 -2.062 1.00 56.31 272 SER A N 1
ATOM 2171 C CA . SER A 1 272 ? 32.221 11.226 -0.615 1.00 56.31 272 SER A CA 1
ATOM 2172 C C . SER A 1 272 ? 31.263 12.231 0.027 1.00 56.31 272 SER A C 1
ATOM 2174 O O . SER A 1 272 ? 31.270 13.417 -0.305 1.00 56.31 272 SER A O 1
ATOM 2176 N N . GLY A 1 273 ? 30.370 11.752 0.900 1.00 56.09 273 GLY A N 1
ATOM 2177 C CA . GLY A 1 273 ? 29.414 12.615 1.595 1.00 56.09 273 GLY A CA 1
ATOM 2178 C C . GLY A 1 273 ? 30.113 13.804 2.260 1.00 56.09 273 GLY A C 1
ATOM 2179 O O . GLY A 1 273 ? 31.284 13.684 2.627 1.00 56.09 273 GLY A O 1
ATOM 2180 N N . PRO A 1 274 ? 29.429 14.951 2.433 1.00 53.00 274 PRO A N 1
ATOM 2181 C CA . PRO A 1 274 ? 30.039 16.097 3.087 1.00 53.00 274 PRO A CA 1
ATOM 2182 C C . PRO A 1 274 ? 30.559 15.653 4.454 1.00 53.00 274 PRO A C 1
ATOM 2184 O O . PRO A 1 274 ? 29.778 15.203 5.300 1.00 53.00 274 PRO A O 1
ATOM 2187 N N . GLU A 1 275 ? 31.875 15.757 4.666 1.00 50.12 275 GLU A N 1
ATOM 2188 C CA . GLU A 1 275 ? 32.445 15.632 6.001 1.00 50.12 275 GLU A CA 1
ATOM 2189 C C . GLU A 1 275 ? 31.627 16.546 6.905 1.00 50.12 275 GLU A C 1
ATOM 2191 O O . GLU A 1 275 ? 31.453 17.733 6.608 1.00 50.12 275 GLU A O 1
ATOM 2196 N N . ARG A 1 276 ? 31.064 15.987 7.982 1.00 47.03 276 ARG A N 1
ATOM 2197 C CA . ARG A 1 276 ? 30.368 16.773 8.999 1.00 47.03 276 ARG A CA 1
ATOM 2198 C C . ARG A 1 276 ? 31.396 17.703 9.636 1.00 47.03 276 ARG A C 1
ATOM 2200 O O . ARG A 1 276 ? 31.959 17.387 10.679 1.00 47.03 276 ARG A O 1
ATOM 2207 N N . LYS A 1 277 ? 31.650 18.854 9.015 1.00 44.06 277 LYS A N 1
ATOM 2208 C CA . LYS A 1 277 ? 32.366 19.947 9.653 1.00 44.06 277 LYS A CA 1
ATOM 2209 C C . LYS A 1 277 ? 31.522 20.326 10.854 1.00 44.06 277 LYS A C 1
ATOM 2211 O O . LYS A 1 277 ? 30.366 20.720 10.702 1.00 44.06 277 LYS A O 1
ATOM 2216 N N . ALA A 1 278 ? 32.077 20.130 12.047 1.00 38.75 278 ALA A N 1
ATOM 2217 C CA . ALA A 1 278 ? 31.484 20.645 13.263 1.00 38.75 278 ALA A CA 1
ATOM 2218 C C . ALA A 1 278 ? 31.194 22.129 13.021 1.00 38.75 278 ALA A C 1
ATOM 2220 O O . ALA A 1 278 ? 32.106 22.914 12.756 1.00 38.75 278 ALA A O 1
ATOM 2221 N N . VAL A 1 279 ? 29.915 22.498 13.017 1.00 40.50 279 VAL A N 1
ATOM 2222 C CA . VAL A 1 279 ? 29.530 23.901 12.942 1.00 40.50 279 VAL A CA 1
ATOM 2223 C C . VAL A 1 279 ? 29.979 24.511 14.261 1.00 40.50 279 VAL A C 1
ATOM 2225 O O . VAL A 1 279 ? 29.320 24.347 15.288 1.00 40.50 279 VAL A O 1
ATOM 2228 N N . ASN A 1 280 ? 31.128 25.182 14.246 1.00 39.38 280 ASN A N 1
ATOM 2229 C CA . ASN A 1 280 ? 31.492 26.104 15.306 1.00 39.38 280 ASN A CA 1
ATOM 2230 C C . ASN A 1 280 ? 30.518 27.274 15.202 1.00 39.38 280 ASN A C 1
ATOM 2232 O O . ASN A 1 280 ? 30.723 28.208 14.434 1.00 39.38 280 ASN A O 1
ATOM 2236 N N . VAL A 1 281 ? 29.413 27.181 15.940 1.00 39.19 281 VAL A N 1
ATOM 2237 C CA . VAL A 1 281 ? 28.528 28.319 16.165 1.00 39.19 281 VAL A CA 1
ATOM 2238 C C . VAL A 1 281 ? 29.299 29.290 17.050 1.00 39.19 281 VAL A C 1
ATOM 2240 O O . VAL A 1 281 ? 29.295 29.175 18.275 1.00 39.19 281 VAL A O 1
ATOM 2243 N N . THR A 1 282 ? 30.000 30.236 16.437 1.00 47.53 282 THR A N 1
ATOM 2244 C CA . THR A 1 282 ? 30.415 31.455 17.123 1.00 47.53 282 THR A CA 1
ATOM 2245 C C . THR A 1 282 ? 29.140 32.229 17.424 1.00 47.53 282 THR A C 1
ATOM 2247 O O . THR A 1 282 ? 28.448 32.683 16.512 1.00 47.53 282 THR A O 1
ATOM 2250 N N . MET A 1 283 ? 28.775 32.318 18.704 1.00 45.22 283 MET A N 1
ATOM 2251 C CA . MET A 1 283 ? 27.672 33.184 19.104 1.00 45.22 283 MET A CA 1
ATOM 2252 C C . MET A 1 283 ? 28.017 34.626 18.709 1.00 45.22 283 MET A C 1
ATOM 2254 O O . MET A 1 283 ? 29.126 35.068 19.013 1.00 45.22 283 MET A O 1
ATOM 2258 N N . PRO A 1 284 ? 27.108 35.364 18.049 1.00 44.81 284 PRO A N 1
ATOM 2259 C CA . PRO A 1 284 ? 27.315 36.785 17.829 1.00 44.81 284 PRO A CA 1
ATOM 2260 C C . PRO A 1 284 ? 27.408 37.481 19.191 1.00 44.81 284 PRO A C 1
ATOM 2262 O O . PRO A 1 284 ? 26.567 37.257 20.065 1.00 44.81 284 PRO A O 1
ATOM 2265 N N . GLU A 1 285 ? 28.437 38.309 19.379 1.00 51.56 285 GLU A N 1
ATOM 2266 C CA . GLU A 1 285 ? 28.589 39.177 20.550 1.00 51.56 285 GLU A CA 1
ATOM 2267 C C . GLU A 1 285 ? 27.519 40.280 20.522 1.00 51.56 285 GLU A C 1
ATOM 2269 O O . GLU A 1 285 ? 27.789 41.447 20.253 1.00 51.56 285 GLU A O 1
ATOM 2274 N N . ASN A 1 286 ? 26.267 39.917 20.797 1.00 44.53 286 ASN A N 1
ATOM 2275 C CA . ASN A 1 286 ? 25.222 40.891 21.069 1.00 44.53 286 ASN A CA 1
ATOM 2276 C C . ASN A 1 286 ? 25.431 41.431 22.489 1.00 44.53 286 ASN A C 1
ATOM 2278 O O . ASN A 1 286 ? 25.108 40.790 23.489 1.00 44.53 286 ASN A O 1
ATOM 2282 N N . SER A 1 287 ? 25.962 42.645 22.562 1.00 49.69 287 SER A N 1
ATOM 2283 C CA . SER A 1 287 ? 26.342 43.400 23.761 1.00 49.69 287 SER A CA 1
ATOM 2284 C C . SER A 1 287 ? 25.176 43.870 24.649 1.00 49.69 287 SER A C 1
ATOM 2286 O O . SER A 1 287 ? 25.386 44.683 25.544 1.00 49.69 287 SER A O 1
ATOM 2288 N N . LEU A 1 288 ? 23.958 43.351 24.459 1.00 47.53 288 LEU A N 1
ATOM 2289 C CA . LEU A 1 288 ? 22.780 43.771 25.230 1.00 47.53 288 LEU A CA 1
ATOM 2290 C C . LEU A 1 288 ? 22.447 42.855 26.416 1.00 47.53 288 LEU A C 1
ATOM 2292 O O . LEU A 1 288 ? 21.858 43.331 27.380 1.00 47.53 288 LEU A O 1
ATOM 2296 N N . PHE A 1 289 ? 22.881 41.588 26.417 1.00 47.19 289 PHE A N 1
ATOM 2297 C CA . PHE A 1 289 ? 22.726 40.696 27.574 1.00 47.19 289 PHE A CA 1
ATOM 2298 C C . PHE A 1 289 ? 23.893 39.702 27.660 1.00 47.19 289 PHE A C 1
ATOM 2300 O O . PHE A 1 289 ? 23.919 38.690 26.961 1.00 47.19 289 PHE A O 1
ATOM 2307 N N . LYS A 1 290 ? 24.864 39.960 28.548 1.00 45.41 290 LYS A N 1
ATOM 2308 C CA . LYS A 1 290 ? 25.857 38.945 28.936 1.00 45.41 290 LYS A CA 1
ATOM 2309 C C . LYS A 1 290 ? 25.162 37.921 29.831 1.00 45.41 290 LYS A C 1
ATOM 2311 O O . LYS A 1 290 ? 24.931 38.177 31.008 1.00 45.41 290 LYS A O 1
ATOM 2316 N N . LEU A 1 291 ? 24.824 36.761 29.273 1.00 46.88 291 LEU A N 1
ATOM 2317 C CA . LEU A 1 291 ? 24.393 35.606 30.056 1.00 46.88 291 LEU A CA 1
ATOM 2318 C C . LEU A 1 291 ? 25.575 35.145 30.921 1.00 46.88 291 LEU A C 1
ATOM 2320 O O . LEU A 1 291 ? 26.496 34.492 30.436 1.00 46.88 291 LEU A O 1
ATOM 2324 N N . THR A 1 292 ? 25.587 35.530 32.195 1.00 54.66 292 THR A N 1
ATOM 2325 C CA . THR A 1 292 ? 26.566 35.052 33.175 1.00 54.66 292 THR A CA 1
ATOM 2326 C C . THR A 1 292 ? 25.998 33.867 33.949 1.00 54.66 292 THR A C 1
ATOM 2328 O O . THR A 1 292 ? 24.832 33.882 34.332 1.00 54.66 292 THR A O 1
ATOM 2331 N N . ASN A 1 293 ? 26.830 32.873 34.278 1.00 49.59 293 ASN A N 1
ATOM 2332 C CA . ASN A 1 293 ? 26.456 31.711 35.114 1.00 49.59 293 ASN A CA 1
ATOM 2333 C C . ASN A 1 293 ? 26.270 32.059 36.609 1.00 49.59 293 ASN A C 1
ATOM 2335 O O . ASN A 1 293 ? 26.326 31.205 37.495 1.00 49.59 293 ASN A O 1
ATOM 2339 N N . THR A 1 294 ? 26.094 33.341 36.893 1.00 54.22 294 THR A N 1
ATOM 2340 C CA . THR A 1 294 ? 25.924 33.927 38.213 1.00 54.22 294 THR A CA 1
ATOM 2341 C C . THR A 1 294 ? 24.621 34.698 38.194 1.00 54.22 294 THR A C 1
ATOM 2343 O O . THR A 1 294 ? 24.439 35.588 37.362 1.00 54.22 294 THR A O 1
ATOM 2346 N N . LEU A 1 295 ? 23.714 34.348 39.105 1.00 52.72 295 LEU A N 1
ATOM 2347 C CA . LEU A 1 295 ? 22.551 35.184 39.381 1.00 52.72 295 LEU A CA 1
ATOM 2348 C C . LEU A 1 295 ? 23.031 36.535 39.923 1.00 52.72 295 LEU A C 1
ATOM 2350 O O . LEU A 1 295 ? 24.127 36.633 40.476 1.00 52.72 295 LEU A O 1
ATOM 2354 N N . ILE A 1 296 ? 22.189 37.565 39.829 1.00 58.78 296 ILE A N 1
ATOM 2355 C CA . ILE A 1 296 ? 22.462 38.899 40.399 1.00 58.78 296 ILE A CA 1
ATOM 2356 C C . ILE A 1 296 ? 22.788 38.811 41.911 1.00 58.78 296 ILE A C 1
ATOM 2358 O O . ILE A 1 296 ? 23.493 39.658 42.446 1.00 58.78 296 ILE A O 1
ATOM 2362 N N . SER A 1 297 ? 22.358 37.737 42.586 1.00 61.28 297 SER A N 1
ATOM 2363 C CA . SER A 1 297 ? 22.666 37.414 43.986 1.00 61.28 297 SER A CA 1
ATOM 2364 C C . SER A 1 297 ? 24.053 36.792 44.242 1.00 61.28 297 SER A C 1
ATOM 2366 O O . SER A 1 297 ? 24.352 36.439 45.379 1.00 61.28 297 SER A O 1
ATOM 2368 N N . GLY A 1 298 ? 24.901 36.607 43.222 1.00 53.44 298 GLY A N 1
ATOM 2369 C CA . GLY A 1 298 ? 26.264 36.071 43.367 1.00 53.44 298 GLY A CA 1
ATOM 2370 C C . GLY A 1 298 ? 26.364 34.546 43.517 1.00 53.44 298 GLY A C 1
ATOM 2371 O O . GLY A 1 298 ? 27.467 34.000 43.555 1.00 53.44 298 GLY A O 1
ATOM 2372 N N . VAL A 1 299 ? 25.238 33.829 43.548 1.00 52.00 299 VAL A N 1
ATOM 2373 C CA . VAL A 1 299 ? 25.226 32.360 43.594 1.00 52.00 299 VAL A CA 1
ATOM 2374 C C . VAL A 1 299 ? 25.565 31.803 42.207 1.00 52.00 299 VAL A C 1
ATOM 2376 O O . VAL A 1 299 ? 24.893 32.111 41.217 1.00 52.00 299 VAL A O 1
ATOM 2379 N N . LYS A 1 300 ? 26.618 30.976 42.135 1.00 50.59 300 LYS A N 1
ATOM 2380 C CA . LYS A 1 300 ? 26.973 30.216 40.929 1.00 50.59 300 LYS A CA 1
ATOM 2381 C C . LYS A 1 300 ? 25.917 29.142 40.701 1.00 50.59 300 LYS A C 1
ATOM 2383 O O . LYS A 1 300 ? 25.811 28.200 41.482 1.00 50.59 300 LYS A O 1
ATOM 2388 N N . VAL A 1 301 ? 25.150 29.277 39.627 1.00 55.81 301 VAL A N 1
ATOM 2389 C CA . VAL A 1 301 ? 24.235 28.221 39.196 1.00 55.81 301 VAL A CA 1
ATOM 2390 C C . VAL A 1 301 ? 25.076 27.217 38.419 1.00 55.81 301 VAL A C 1
ATOM 2392 O O . VAL A 1 301 ? 25.806 27.600 37.503 1.00 55.81 301 VAL A O 1
ATOM 2395 N N . GLY A 1 302 ? 25.038 25.943 38.819 1.00 51.53 302 GLY A N 1
ATOM 2396 C CA . GLY A 1 302 ? 25.702 24.879 38.069 1.00 51.53 302 GLY A CA 1
ATOM 2397 C C . GLY A 1 302 ? 25.264 24.931 36.607 1.00 51.53 302 GLY A C 1
ATOM 2398 O O . GLY A 1 302 ? 24.084 25.153 36.329 1.00 51.53 302 GLY A O 1
ATOM 2399 N N . SER A 1 303 ? 26.215 24.779 35.681 1.00 55.09 303 SER A N 1
ATOM 2400 C CA . SER A 1 303 ? 25.933 24.748 34.246 1.00 55.09 303 SER A CA 1
ATOM 2401 C C . SER A 1 303 ? 24.751 23.810 33.994 1.00 55.09 303 SER A C 1
ATOM 2403 O O . SER A 1 303 ? 24.789 22.683 34.502 1.00 55.09 303 SER A O 1
ATOM 2405 N N . PRO A 1 304 ? 23.707 24.230 33.252 1.00 49.28 304 PRO A N 1
ATOM 2406 C CA . PRO A 1 304 ? 22.622 23.322 32.919 1.00 49.28 304 PRO A CA 1
ATOM 2407 C C . PRO A 1 304 ? 23.254 22.086 32.291 1.00 49.28 304 PRO A C 1
ATOM 2409 O O . PRO A 1 304 ? 24.109 22.217 31.408 1.00 49.28 304 PRO A O 1
ATOM 2412 N N . VAL A 1 305 ? 22.892 20.903 32.800 1.00 45.03 305 VAL A N 1
ATOM 2413 C CA . VAL A 1 305 ? 23.322 19.629 32.222 1.00 45.03 305 VAL A CA 1
ATOM 2414 C C . VAL A 1 305 ? 23.102 19.769 30.726 1.00 45.03 305 VAL A C 1
ATOM 2416 O O . VAL A 1 305 ? 21.972 20.013 30.297 1.00 45.03 305 VAL A O 1
ATOM 2419 N N . LYS A 1 306 ? 24.187 19.714 29.941 1.00 41.31 306 LYS A N 1
ATOM 2420 C CA . LYS A 1 306 ? 24.080 19.654 28.489 1.00 41.31 306 LYS A CA 1
ATOM 2421 C C . LYS A 1 306 ? 23.296 18.386 28.215 1.00 41.31 306 LYS A C 1
ATOM 2423 O O . LYS A 1 306 ? 23.847 17.291 28.230 1.00 41.31 306 LYS A O 1
ATOM 2428 N N . VAL A 1 307 ? 21.989 18.532 28.039 1.00 44.84 307 VAL A N 1
ATOM 2429 C CA . VAL A 1 307 ? 21.173 17.487 27.460 1.00 44.84 307 VAL A CA 1
ATOM 2430 C C . VAL A 1 307 ? 21.724 17.377 26.052 1.00 44.84 307 VAL A C 1
ATOM 2432 O O . VAL A 1 307 ? 21.416 18.215 25.203 1.00 44.84 307 VAL A O 1
ATOM 2435 N N . GLU A 1 308 ? 22.615 16.411 25.832 1.00 41.50 308 GLU A N 1
ATOM 2436 C CA . GLU A 1 308 ? 22.973 15.959 24.498 1.00 41.50 308 GLU A CA 1
ATOM 2437 C C . GLU A 1 308 ? 21.670 15.498 23.859 1.00 41.50 308 GLU A C 1
ATOM 2439 O O . GLU A 1 308 ? 21.229 14.355 23.996 1.00 41.50 308 GLU A O 1
ATOM 2444 N N . ARG A 1 309 ? 20.979 16.435 23.210 1.00 40.19 309 ARG A N 1
ATOM 2445 C CA . ARG A 1 309 ? 19.887 16.100 22.319 1.00 40.19 309 ARG A CA 1
ATOM 2446 C C . ARG A 1 309 ? 20.555 15.307 21.216 1.00 40.19 309 ARG A C 1
ATOM 2448 O O . ARG A 1 309 ? 21.208 15.897 20.356 1.00 40.19 309 ARG A O 1
ATOM 2455 N N . LYS A 1 310 ? 20.441 13.975 21.284 1.00 41.81 310 LYS A N 1
ATOM 2456 C CA . LYS A 1 310 ? 20.813 13.105 20.170 1.00 41.81 310 LYS A CA 1
ATOM 2457 C C . LYS A 1 310 ? 20.211 13.746 18.921 1.00 41.81 310 LYS A C 1
ATOM 2459 O O . LYS A 1 310 ? 19.003 14.011 18.939 1.00 41.81 310 LYS A O 1
ATOM 2464 N N . PRO A 1 311 ? 21.020 14.072 17.900 1.00 47.88 311 PRO A N 1
ATOM 2465 C CA . PRO A 1 311 ? 20.492 14.673 16.692 1.00 47.88 311 PRO A CA 1
ATOM 2466 C C . PRO A 1 311 ? 19.380 13.760 16.181 1.00 47.88 311 PRO A C 1
ATOM 2468 O O . PRO A 1 311 ? 19.567 12.553 16.017 1.00 47.88 311 PRO A O 1
ATOM 2471 N N . TYR A 1 312 ? 18.180 14.320 16.047 1.00 44.78 312 TYR A N 1
ATOM 2472 C CA . TYR A 1 312 ? 17.059 13.604 15.469 1.00 44.78 312 TYR A CA 1
ATOM 2473 C C . TYR A 1 312 ? 17.396 13.385 13.994 1.00 44.78 312 TYR A C 1
ATOM 2475 O O . TYR A 1 312 ? 17.309 14.309 13.192 1.00 44.78 312 TYR A O 1
ATOM 2483 N N . ASN A 1 313 ? 17.827 12.174 13.645 1.00 55.00 313 ASN A N 1
ATOM 2484 C CA . ASN A 1 313 ? 18.286 11.833 12.295 1.00 55.00 313 ASN A CA 1
ATOM 2485 C C . ASN A 1 313 ? 17.117 11.591 11.308 1.00 55.00 313 ASN A C 1
ATOM 2487 O O . ASN A 1 313 ? 17.301 10.969 10.265 1.00 55.00 313 ASN A O 1
ATOM 2491 N N . GLY A 1 314 ? 15.904 12.052 11.627 1.00 60.81 314 GLY A N 1
ATOM 2492 C CA . GLY A 1 314 ? 14.708 11.766 10.837 1.00 60.81 314 GLY A CA 1
ATOM 2493 C C . GLY A 1 314 ? 14.183 10.331 11.010 1.00 60.81 314 GLY A C 1
ATOM 2494 O O . GLY A 1 314 ? 14.773 9.527 11.739 1.00 60.81 314 GLY A O 1
ATOM 2495 N N . PRO A 1 315 ? 13.050 10.003 10.365 1.00 69.00 315 PRO A N 1
ATOM 2496 C CA . PRO A 1 315 ? 12.486 8.658 10.378 1.00 69.00 315 PRO A CA 1
ATOM 2497 C C . PRO A 1 315 ? 13.418 7.674 9.654 1.00 69.00 315 PRO A C 1
ATOM 2499 O O . PRO A 1 315 ? 13.823 7.920 8.521 1.00 69.00 315 PRO A O 1
ATOM 2502 N N . ASN A 1 316 ? 13.749 6.558 10.311 1.00 87.31 316 ASN A N 1
ATOM 2503 C CA . ASN A 1 316 ? 14.550 5.480 9.732 1.00 87.31 316 ASN A CA 1
ATOM 2504 C C . ASN A 1 316 ? 13.681 4.229 9.564 1.00 87.31 316 ASN A C 1
ATOM 2506 O O . ASN A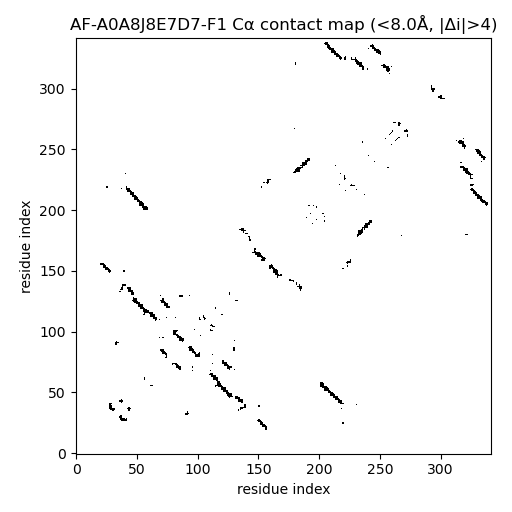 1 316 ? 13.203 3.680 10.555 1.00 87.31 316 ASN A O 1
ATOM 2510 N N . PHE A 1 317 ? 13.460 3.805 8.323 1.00 91.38 317 PHE A N 1
ATOM 2511 C CA . PHE A 1 317 ? 12.592 2.678 7.970 1.00 91.38 317 PHE A CA 1
ATOM 2512 C C . PHE A 1 317 ? 13.267 1.760 6.940 1.00 91.38 317 PHE A C 1
ATOM 2514 O O . PHE A 1 317 ? 14.230 2.182 6.297 1.00 91.38 317 PHE A O 1
ATOM 2521 N N . PRO A 1 318 ? 12.801 0.510 6.787 1.00 95.31 318 PRO A N 1
ATOM 2522 C CA . PRO A 1 318 ? 13.344 -0.438 5.817 1.00 95.31 318 PRO A CA 1
ATOM 2523 C C . PRO A 1 318 ? 13.236 0.026 4.360 1.00 95.31 318 PRO A C 1
ATOM 2525 O O . PRO A 1 318 ? 12.217 0.590 3.946 1.00 95.31 318 PRO A O 1
ATOM 2528 N N . VAL A 1 319 ? 14.283 -0.269 3.586 1.00 96.50 319 VAL A N 1
ATOM 2529 C CA . VAL A 1 319 ? 14.379 -0.057 2.139 1.00 96.50 319 VAL A CA 1
ATOM 2530 C C . VAL A 1 319 ? 14.907 -1.330 1.471 1.00 96.50 319 VAL A C 1
ATOM 2532 O O . VAL A 1 319 ? 15.865 -1.956 1.935 1.00 96.50 319 VAL A O 1
ATOM 2535 N N . TRP A 1 320 ? 14.292 -1.699 0.353 1.00 97.06 320 TRP A N 1
ATOM 2536 C CA . TRP A 1 320 ? 14.685 -2.808 -0.506 1.00 97.06 320 TRP A CA 1
ATOM 2537 C C . TRP A 1 320 ? 15.255 -2.263 -1.810 1.00 97.06 320 TRP A C 1
ATOM 2539 O O . TRP A 1 320 ? 14.641 -1.407 -2.440 1.00 97.06 320 TRP A O 1
ATOM 2549 N N . VAL A 1 321 ? 16.408 -2.779 -2.225 1.00 95.38 321 VAL A N 1
ATOM 2550 C CA . VAL A 1 321 ? 16.908 -2.628 -3.594 1.00 95.38 321 VAL A CA 1
ATOM 2551 C C . VAL A 1 321 ? 16.455 -3.855 -4.372 1.00 95.38 321 VAL A C 1
ATOM 2553 O O . VAL A 1 321 ? 16.750 -4.984 -3.984 1.00 95.38 321 VAL A O 1
ATOM 2556 N N . VAL A 1 322 ? 15.704 -3.630 -5.444 1.00 95.19 322 VAL A N 1
ATOM 2557 C CA . VAL A 1 322 ? 14.978 -4.662 -6.178 1.00 95.19 322 VAL A CA 1
ATOM 2558 C C . VAL A 1 322 ? 15.452 -4.683 -7.622 1.00 95.19 322 VAL A C 1
ATOM 2560 O O . VAL A 1 322 ? 15.414 -3.668 -8.315 1.00 95.19 322 VAL A O 1
ATOM 2563 N N . PHE A 1 323 ? 15.860 -5.865 -8.072 1.00 93.81 323 PHE A N 1
ATOM 2564 C CA . PHE A 1 323 ? 15.994 -6.215 -9.480 1.00 93.81 323 PHE A CA 1
ATOM 2565 C C . PHE A 1 323 ? 14.972 -7.314 -9.764 1.00 93.81 323 PHE A C 1
ATOM 2567 O O . PHE A 1 323 ? 15.077 -8.400 -9.193 1.00 93.81 323 PHE A O 1
ATOM 2574 N N . MET A 1 324 ? 13.950 -7.026 -10.569 1.00 93.12 324 MET A N 1
ATOM 2575 C CA . MET A 1 324 ? 12.844 -7.962 -10.798 1.00 93.12 324 MET A CA 1
ATOM 2576 C C . MET A 1 324 ? 12.404 -7.990 -12.258 1.00 93.12 324 MET A C 1
ATOM 2578 O O . MET A 1 324 ? 12.438 -6.966 -12.935 1.00 93.12 324 MET A O 1
ATOM 2582 N N . GLY A 1 325 ? 11.967 -9.163 -12.717 1.00 89.12 325 GLY A N 1
ATOM 2583 C CA . GLY A 1 325 ? 11.271 -9.328 -13.995 1.00 89.12 325 GLY A CA 1
ATOM 2584 C C . GLY A 1 325 ? 9.763 -9.134 -13.846 1.00 89.12 325 GLY A C 1
ATOM 2585 O O . GLY A 1 325 ? 9.179 -8.308 -14.535 1.00 89.12 325 GLY A O 1
ATOM 2586 N N . ASP A 1 326 ? 9.137 -9.835 -12.897 1.00 91.44 326 ASP A N 1
ATOM 2587 C CA . ASP A 1 326 ? 7.674 -9.992 -12.889 1.00 91.44 326 ASP A CA 1
ATOM 2588 C C . ASP A 1 326 ? 6.991 -9.256 -11.748 1.00 91.44 326 ASP A C 1
ATOM 2590 O O . ASP A 1 326 ? 6.275 -8.276 -11.951 1.00 91.44 326 ASP A O 1
ATOM 2594 N N . ARG A 1 327 ? 7.184 -9.758 -10.532 1.00 94.06 327 ARG A N 1
ATOM 2595 C CA . ARG A 1 327 ? 6.478 -9.292 -9.349 1.00 94.06 327 ARG A CA 1
ATOM 2596 C C . ARG A 1 327 ? 7.329 -9.512 -8.115 1.00 94.06 327 ARG A C 1
ATOM 2598 O O . ARG A 1 327 ? 8.075 -10.487 -8.035 1.00 94.06 327 ARG A O 1
ATOM 2605 N N . ILE A 1 328 ? 7.169 -8.631 -7.141 1.00 95.50 328 ILE A N 1
ATOM 2606 C CA . ILE A 1 328 ? 7.671 -8.818 -5.785 1.00 95.50 328 ILE A CA 1
ATOM 2607 C C . ILE A 1 328 ? 6.552 -8.514 -4.793 1.00 95.50 328 ILE A C 1
ATOM 2609 O O . ILE A 1 328 ? 5.837 -7.523 -4.938 1.00 95.50 328 ILE A O 1
ATOM 2613 N N . ASP A 1 329 ? 6.424 -9.371 -3.787 1.00 96.38 329 ASP A N 1
ATOM 2614 C CA . ASP A 1 329 ? 5.498 -9.197 -2.672 1.00 96.38 329 ASP A CA 1
ATOM 2615 C C . ASP A 1 329 ? 6.335 -8.927 -1.408 1.00 96.38 329 ASP A C 1
ATOM 2617 O O . ASP A 1 329 ? 7.174 -9.742 -1.010 1.00 96.38 329 ASP A O 1
ATOM 2621 N N . ILE A 1 330 ? 6.162 -7.746 -0.810 1.00 96.75 330 ILE A N 1
ATOM 2622 C CA . ILE A 1 330 ? 6.831 -7.320 0.423 1.00 96.75 330 ILE A CA 1
ATOM 2623 C C . ILE A 1 330 ? 5.813 -7.365 1.553 1.00 96.75 330 ILE A C 1
ATOM 2625 O O . ILE A 1 330 ? 4.939 -6.509 1.669 1.00 96.75 330 ILE A O 1
ATOM 2629 N N . THR A 1 331 ? 5.982 -8.331 2.444 1.00 97.69 331 THR A N 1
ATOM 2630 C CA . THR A 1 331 ? 5.098 -8.538 3.587 1.00 97.69 331 THR A CA 1
ATOM 2631 C C . THR A 1 331 ? 5.776 -8.155 4.894 1.00 97.69 331 THR A C 1
ATOM 2633 O O . THR A 1 331 ? 6.980 -8.345 5.084 1.00 97.69 331 THR A O 1
ATOM 2636 N N . TYR A 1 332 ? 5.003 -7.599 5.822 1.00 97.00 332 TYR A N 1
ATOM 2637 C CA . TYR A 1 332 ? 5.450 -7.350 7.188 1.00 97.00 332 TYR A CA 1
ATOM 2638 C C . TYR A 1 332 ? 4.282 -7.349 8.164 1.00 97.00 332 TYR A C 1
ATOM 2640 O O . TYR A 1 332 ? 3.132 -7.077 7.817 1.00 97.00 332 TYR A O 1
ATOM 2648 N N . ARG A 1 333 ? 4.585 -7.649 9.424 1.00 97.06 333 ARG A N 1
ATOM 2649 C CA . ARG A 1 333 ? 3.612 -7.634 10.512 1.00 97.06 333 ARG A CA 1
ATOM 2650 C C . ARG A 1 333 ? 3.651 -6.305 11.235 1.00 97.06 333 ARG A C 1
ATOM 2652 O O . ARG A 1 333 ? 4.709 -5.691 11.381 1.00 97.06 333 ARG A O 1
ATOM 2659 N N . VAL A 1 334 ? 2.496 -5.895 11.734 1.00 95.19 334 VAL A N 1
ATOM 2660 C CA . VAL A 1 334 ? 2.354 -4.749 12.625 1.00 95.19 334 VAL A CA 1
ATOM 2661 C C . VAL A 1 334 ? 1.650 -5.183 13.899 1.00 95.19 334 VAL A C 1
ATOM 2663 O O . VAL A 1 334 ? 0.726 -5.995 13.870 1.00 95.19 334 VAL A O 1
ATOM 2666 N N . SER A 1 335 ? 2.086 -4.636 15.028 1.00 94.94 335 SER A N 1
ATOM 2667 C CA . SER A 1 335 ? 1.385 -4.786 16.297 1.00 94.94 335 SER A CA 1
ATOM 2668 C C . SER A 1 335 ? 1.436 -3.500 17.105 1.00 94.94 335 SER A C 1
ATOM 2670 O O . SER A 1 335 ? 2.440 -2.786 17.119 1.00 94.94 335 SER A O 1
ATOM 2672 N N . TRP A 1 336 ? 0.361 -3.232 17.823 1.00 93.31 336 TRP A N 1
ATOM 2673 C CA . TRP A 1 336 ? 0.264 -2.157 18.791 1.00 93.31 336 TRP A CA 1
ATOM 2674 C C . TRP A 1 336 ? -0.663 -2.574 19.918 1.00 93.31 336 TRP A C 1
ATOM 2676 O O . TRP A 1 336 ? -1.669 -3.252 19.697 1.00 93.31 336 TRP A O 1
ATOM 2686 N N . ASN A 1 337 ? -0.332 -2.153 21.131 1.00 90.94 337 ASN A N 1
ATOM 2687 C CA . ASN A 1 337 ? -1.100 -2.483 22.315 1.00 90.94 337 ASN A CA 1
ATOM 2688 C C . ASN A 1 337 ? -1.088 -1.301 23.286 1.00 90.94 337 ASN A C 1
ATOM 2690 O O . ASN A 1 337 ? -0.019 -0.830 23.667 1.00 90.94 337 ASN A O 1
ATOM 2694 N N . ASN A 1 338 ? -2.274 -0.861 23.698 1.00 79.94 338 ASN A N 1
ATOM 2695 C CA . ASN A 1 338 ? -2.478 0.219 24.659 1.00 79.94 338 ASN A CA 1
ATOM 2696 C C . ASN A 1 338 ? -2.376 -0.247 26.124 1.00 79.94 338 ASN A C 1
ATOM 2698 O O . ASN A 1 338 ? -2.440 0.567 27.037 1.00 79.94 338 ASN A O 1
ATOM 2702 N N . ASN A 1 339 ? -2.195 -1.550 26.381 1.00 60.09 339 ASN A N 1
ATOM 2703 C CA . ASN A 1 339 ? -2.017 -2.081 27.740 1.00 60.09 339 ASN A CA 1
ATOM 2704 C C . ASN A 1 339 ? -0.664 -1.714 28.376 1.00 60.09 339 ASN A C 1
ATOM 2706 O O . ASN A 1 339 ? -0.400 -2.086 29.519 1.00 60.09 339 ASN A O 1
ATOM 2710 N N . SER A 1 340 ? 0.203 -0.975 27.679 1.00 43.31 340 SER A N 1
ATOM 2711 C CA . SER A 1 340 ? 1.322 -0.288 28.319 1.00 43.31 340 SER A CA 1
ATOM 2712 C C . SER A 1 340 ? 0.787 0.941 29.054 1.00 43.31 340 SER A C 1
ATOM 2714 O O . SER A 1 340 ? 0.785 2.031 28.490 1.00 43.31 340 SER A O 1
ATOM 2716 N N . GLY A 1 341 ? 0.290 0.749 30.278 1.00 34.53 341 GLY A N 1
ATOM 2717 C CA . GLY A 1 341 ? -0.290 1.802 31.114 1.00 34.53 341 GLY A CA 1
ATOM 2718 C C . GLY A 1 341 ? 0.565 3.072 31.176 1.00 34.53 341 GLY A C 1
ATOM 2719 O O . GLY A 1 341 ? 1.537 3.141 31.929 1.00 34.53 341 GLY A O 1
ATOM 2720 N N . ARG A 1 342 ? 0.178 4.075 30.388 1.00 31.66 342 ARG A N 1
ATOM 2721 C CA . ARG A 1 342 ? 0.609 5.466 30.497 1.00 31.66 342 ARG A CA 1
ATOM 2722 C C . ARG A 1 342 ? -0.605 6.370 30.506 1.00 31.66 342 ARG A C 1
ATOM 2724 O O . ARG A 1 342 ? -1.518 6.125 29.686 1.00 31.66 342 ARG A O 1
#

Mean predicted aligned error: 12.24 Å